Protein AF-A0A0D0CNY6-F1 (afdb_monomer_lite)

Secondary structure (DSSP, 8-state):
---TT-PPPPPP-GGGTT---TTSGGG---S--SS-----HHHH-HHHHHHHHHHHHHHHHHHHHHHHHHHHHHHHHHHHHHHHHHHHHHHH--HHHHHHHHHHHHHHHHHHHHHHHHHTTSPPSS---SSSS--HHHHHHHHHHHHHHHHHHHHHHHTTT--HHHHHHHH--THHHHHHHHHHHHHHHTT----------------------------------

Sequence (225 aa):
KAPTTAIPLLPIQRDNLFKLDVDNMIWQDVGLEDELLEAPMWLADDQVHRGICFMLKLHRCEEEERRLMGEHCILQEWFMDEWLAMEWSLVDAGERLYYYLHGCRTYLTQLFLDREVKVCHMPQAWEMPVCWGHTPADLASGLCFHHHASTAHVLQYEDLGMSEEDVDDMYSDDSLGENYERWMGIGEELGLEVNEASDEGEDMDGFDLGYLVSSPLGPHSSTRV

pLDDT: mean 70.52, std 20.4, range [32.69, 98.31]

Structure (mmCIF, N/CA/C/O backbone):
data_AF-A0A0D0CNY6-F1
#
_entry.id   AF-A0A0D0CNY6-F1
#
loop_
_atom_site.group_PDB
_atom_site.id
_atom_site.type_symbol
_atom_site.label_atom_id
_atom_site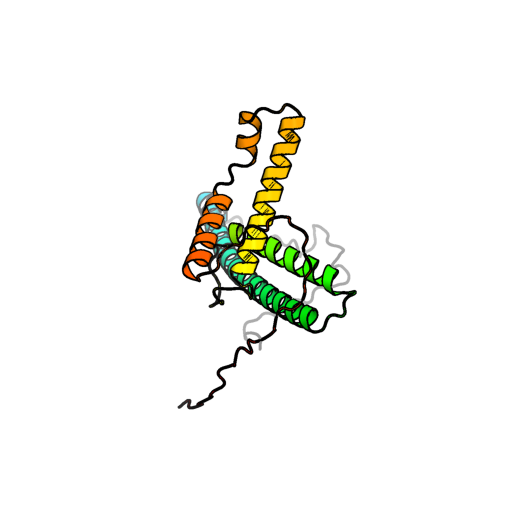.label_alt_id
_atom_site.label_comp_id
_atom_site.label_asym_id
_atom_site.label_entity_id
_atom_site.label_seq_id
_atom_site.pdbx_PDB_ins_code
_atom_site.Cartn_x
_atom_site.Cartn_y
_atom_site.Cartn_z
_atom_site.occupancy
_atom_site.B_iso_or_equiv
_atom_site.auth_seq_id
_atom_site.auth_comp_id
_atom_site.auth_asym_id
_atom_site.auth_atom_id
_atom_site.pdbx_PDB_model_num
ATOM 1 N N . LYS A 1 1 ? -27.266 -29.032 14.359 1.00 57.19 1 LYS A N 1
ATOM 2 C CA . LYS A 1 1 ? -28.591 -29.283 14.985 1.00 57.19 1 LYS A CA 1
ATOM 3 C C . LYS A 1 1 ? -28.881 -28.116 15.916 1.00 57.19 1 LYS A C 1
ATOM 5 O O . LYS A 1 1 ? -27.969 -27.746 16.642 1.00 57.19 1 LYS A O 1
ATOM 10 N N . ALA A 1 2 ? -30.070 -27.517 15.848 1.00 58.38 2 ALA A N 1
ATOM 11 C CA . ALA A 1 2 ? -30.450 -26.444 16.768 1.00 58.38 2 ALA A CA 1
ATOM 12 C C . ALA A 1 2 ? -30.573 -26.980 18.215 1.00 58.38 2 ALA A C 1
ATOM 14 O O . ALA A 1 2 ? -30.845 -28.177 18.372 1.00 58.38 2 ALA A O 1
ATOM 15 N N . PRO A 1 3 ? -30.354 -26.143 19.249 1.00 70.12 3 PRO A N 1
ATOM 16 C CA . PRO A 1 3 ? -30.496 -26.536 20.652 1.00 70.12 3 PRO A CA 1
ATOM 17 C C . PRO A 1 3 ? -31.902 -27.068 20.955 1.00 70.12 3 PRO A C 1
ATOM 19 O O . PRO A 1 3 ? -32.882 -26.569 20.409 1.00 70.12 3 PRO A O 1
ATOM 22 N N . THR A 1 4 ? -32.020 -28.047 21.855 1.00 72.62 4 THR A N 1
ATOM 23 C CA . THR A 1 4 ? -33.295 -28.713 22.203 1.00 72.62 4 THR A CA 1
ATOM 24 C C . THR A 1 4 ? -34.350 -27.761 22.792 1.00 72.62 4 THR A C 1
ATOM 26 O O . THR A 1 4 ? -35.529 -28.090 22.816 1.00 72.62 4 THR A O 1
ATOM 29 N N . THR A 1 5 ? -33.945 -26.572 23.239 1.00 71.00 5 THR A N 1
ATOM 30 C CA . THR A 1 5 ? -34.812 -25.514 23.780 1.00 71.00 5 THR A CA 1
ATOM 31 C C . THR A 1 5 ? -35.141 -24.410 22.771 1.00 71.00 5 THR A C 1
ATOM 33 O O . THR A 1 5 ? -35.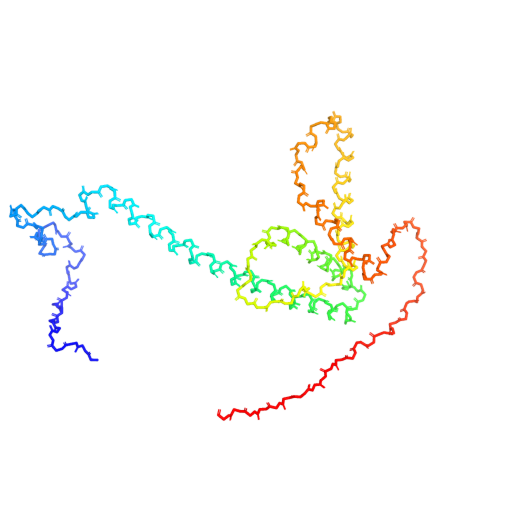750 -23.409 23.140 1.00 71.00 5 THR A O 1
ATOM 36 N N . ALA A 1 6 ? -34.742 -24.553 21.503 1.00 69.31 6 ALA A N 1
ATOM 37 C CA . ALA A 1 6 ? -35.029 -23.553 20.484 1.00 69.31 6 ALA A CA 1
ATOM 38 C C . ALA A 1 6 ? -36.523 -23.567 20.131 1.00 69.31 6 ALA A C 1
ATOM 40 O O . ALA A 1 6 ? -37.017 -24.493 19.485 1.00 69.31 6 ALA A O 1
ATOM 41 N N . ILE A 1 7 ? -37.238 -22.525 20.554 1.00 75.75 7 ILE A N 1
ATOM 42 C CA . ILE A 1 7 ? -38.617 -22.281 20.137 1.00 75.75 7 ILE A CA 1
ATOM 43 C C . ILE A 1 7 ? -38.571 -21.824 18.672 1.00 75.75 7 ILE A C 1
ATOM 45 O O . ILE A 1 7 ? -37.892 -20.840 18.368 1.00 75.75 7 ILE A O 1
ATOM 49 N N . PRO A 1 8 ? -39.237 -22.530 17.742 1.00 72.81 8 PRO A N 1
ATOM 50 C CA . PRO A 1 8 ? -39.263 -22.120 16.348 1.00 72.81 8 PRO A CA 1
ATOM 51 C C . PRO A 1 8 ? -39.971 -20.771 16.215 1.00 72.81 8 PRO A C 1
ATOM 53 O O . PRO A 1 8 ? -41.059 -20.573 16.757 1.00 72.81 8 PRO A O 1
ATOM 56 N N . LEU A 1 9 ? -39.346 -19.852 15.476 1.00 69.50 9 LEU A N 1
ATOM 57 C CA . LEU A 1 9 ? -39.953 -18.568 15.139 1.00 69.50 9 LEU A CA 1
ATOM 58 C C . LEU A 1 9 ? -41.258 -18.815 14.378 1.00 69.50 9 LEU A C 1
ATOM 60 O O . LEU A 1 9 ? -41.311 -19.643 13.463 1.00 69.50 9 LEU A O 1
ATOM 64 N N . LEU A 1 10 ? -42.310 -18.098 14.768 1.00 77.62 10 LEU A N 1
ATOM 65 C CA . LEU A 1 10 ? -43.600 -18.184 14.097 1.00 77.62 10 LEU A CA 1
ATOM 66 C C . LEU A 1 10 ? -43.441 -17.780 12.619 1.00 77.62 10 LEU A C 1
ATOM 68 O O . LEU A 1 10 ? -42.752 -16.797 12.327 1.00 77.62 10 LEU A O 1
ATOM 72 N N . PRO A 1 11 ? -44.056 -18.514 11.672 1.00 74.69 11 PRO A N 1
ATOM 73 C CA . PRO A 1 11 ? -43.984 -18.173 10.258 1.00 74.69 11 PRO A CA 1
ATOM 74 C C . PRO A 1 11 ? -44.527 -16.763 10.008 1.00 74.69 11 PRO A C 1
ATOM 76 O O . PRO A 1 11 ? -45.687 -16.475 10.298 1.00 74.69 11 PRO A O 1
ATOM 79 N N . ILE A 1 12 ? -43.695 -15.892 9.436 1.00 68.88 12 ILE A N 1
ATOM 80 C CA . ILE A 1 12 ? -44.103 -14.534 9.068 1.00 68.8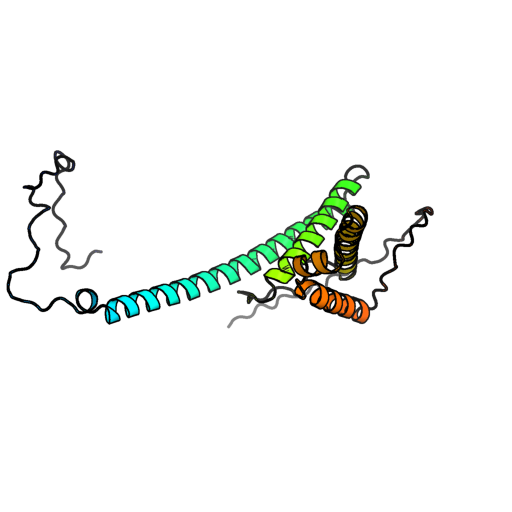8 12 ILE A CA 1
ATOM 81 C C . ILE A 1 12 ? -45.087 -14.624 7.895 1.00 68.88 12 ILE A C 1
ATOM 83 O O . ILE A 1 12 ? -44.750 -15.136 6.822 1.00 68.88 12 ILE A O 1
ATOM 87 N N . GLN A 1 13 ? -46.308 -14.126 8.089 1.00 73.56 13 GLN A N 1
ATOM 88 C CA . GLN A 1 13 ? -47.318 -14.059 7.034 1.00 73.56 13 GLN A CA 1
ATOM 89 C C . GLN A 1 13 ? -46.918 -13.005 5.990 1.00 73.56 13 GLN A C 1
ATOM 91 O O . GLN A 1 13 ? -46.837 -11.815 6.282 1.00 73.56 13 GLN A O 1
ATOM 96 N N . ARG A 1 14 ? -46.644 -13.451 4.758 1.00 71.94 14 ARG A N 1
ATOM 97 C CA . ARG A 1 14 ? -46.091 -12.609 3.680 1.00 71.94 14 ARG A CA 1
ATOM 98 C C . ARG A 1 14 ? -47.117 -11.664 3.056 1.00 71.94 14 ARG A C 1
ATOM 100 O O . ARG A 1 14 ? -46.742 -10.597 2.582 1.00 71.94 14 ARG A O 1
ATOM 107 N N . ASP A 1 15 ? -48.397 -12.026 3.109 1.00 71.44 15 ASP A N 1
ATOM 108 C CA . ASP A 1 15 ? -49.477 -11.342 2.384 1.00 71.44 15 ASP A CA 1
ATOM 109 C C . ASP A 1 15 ? -49.757 -9.917 2.899 1.00 71.44 15 ASP A C 1
ATOM 111 O O . ASP A 1 15 ? -50.370 -9.111 2.198 1.00 71.44 15 ASP A O 1
ATOM 115 N N . ASN A 1 16 ? -49.255 -9.585 4.095 1.00 62.50 16 ASN A N 1
ATOM 116 C CA . ASN A 1 16 ? -49.381 -8.271 4.728 1.00 62.50 16 ASN A CA 1
ATOM 117 C C . ASN A 1 16 ? -48.049 -7.739 5.291 1.00 62.50 16 ASN A C 1
ATOM 119 O O . ASN A 1 16 ? -48.057 -6.754 6.023 1.00 62.50 16 ASN A O 1
ATOM 123 N N . LEU A 1 17 ? -46.903 -8.337 4.936 1.00 66.69 17 LEU A N 1
ATOM 124 C CA . LEU A 1 17 ? -45.590 -7.948 5.478 1.00 66.69 17 LEU A CA 1
ATOM 125 C C . LEU A 1 17 ? -45.234 -6.477 5.193 1.00 66.69 17 LEU A C 1
ATOM 127 O O . LEU A 1 17 ? -44.548 -5.844 5.983 1.00 66.69 17 LEU A O 1
ATOM 131 N N . PHE A 1 18 ? -45.743 -5.929 4.086 1.00 66.25 18 PHE A N 1
ATOM 132 C CA . PHE A 1 18 ? -45.549 -4.531 3.679 1.00 66.25 18 PHE A CA 1
ATOM 133 C C . PHE A 1 18 ? -46.776 -3.639 3.937 1.00 66.25 18 PHE A C 1
ATOM 135 O O . PHE A 1 18 ? -46.750 -2.455 3.613 1.00 66.25 18 PHE A O 1
ATOM 142 N N . LYS A 1 19 ? -47.848 -4.186 4.528 1.00 71.81 19 LYS A N 1
ATOM 143 C CA . LYS A 1 19 ? -48.986 -3.421 5.071 1.00 71.81 19 LYS A CA 1
ATOM 144 C C . LYS A 1 19 ? -48.782 -3.262 6.573 1.00 71.81 19 LYS A C 1
ATOM 146 O O . LYS A 1 19 ? -49.529 -3.786 7.396 1.00 71.81 19 LYS A O 1
ATOM 151 N N . LEU A 1 20 ? -47.659 -2.640 6.894 1.00 63.75 20 LEU A N 1
ATOM 152 C CA . LEU A 1 20 ? -47.184 -2.412 8.243 1.00 63.75 20 LEU A CA 1
ATOM 153 C C . LEU A 1 20 ? -47.960 -1.208 8.795 1.00 63.75 20 LEU A C 1
ATOM 155 O O . LEU A 1 20 ? -47.570 -0.070 8.560 1.00 63.75 20 LEU A O 1
ATOM 159 N N . ASP A 1 21 ? -49.110 -1.462 9.421 1.00 67.94 21 ASP A N 1
ATOM 160 C CA . ASP A 1 21 ? -49.870 -0.436 10.142 1.00 67.94 21 ASP A CA 1
ATOM 161 C C . ASP A 1 21 ? -49.329 -0.303 11.573 1.00 67.94 21 ASP A C 1
ATOM 163 O O . ASP A 1 21 ? -48.743 -1.253 12.107 1.00 67.94 21 ASP A O 1
ATOM 167 N N . VAL A 1 22 ? -49.505 0.869 12.186 1.00 62.94 22 VAL A N 1
ATOM 168 C CA . VAL A 1 22 ? -49.055 1.167 13.561 1.00 62.94 22 VAL A CA 1
ATOM 169 C C . VAL A 1 22 ? -49.726 0.223 14.570 1.00 62.94 22 VAL A C 1
ATOM 171 O O . VAL A 1 22 ? -49.123 -0.129 15.577 1.00 62.94 22 VAL A O 1
ATOM 174 N N . ASP A 1 23 ? -50.912 -0.290 14.238 1.00 66.75 23 ASP A N 1
ATOM 175 C CA . ASP A 1 23 ? -51.680 -1.235 15.056 1.00 66.75 23 ASP A CA 1
ATOM 176 C C . ASP A 1 23 ? -51.250 -2.712 14.887 1.00 66.75 23 ASP A C 1
ATOM 178 O O . ASP A 1 23 ? -51.815 -3.614 15.518 1.00 66.75 23 ASP A O 1
ATOM 182 N N . ASN A 1 24 ? -50.275 -3.019 14.019 1.00 69.62 24 ASN A N 1
ATOM 183 C CA . ASN A 1 24 ? -49.837 -4.401 13.818 1.00 69.62 24 ASN A CA 1
ATOM 184 C C . ASN A 1 24 ? -49.073 -4.922 15.047 1.00 69.62 24 ASN A C 1
ATOM 186 O O . ASN A 1 24 ? -48.145 -4.286 15.525 1.00 69.62 24 ASN A O 1
ATOM 190 N N . MET A 1 25 ? -49.352 -6.167 15.453 1.00 60.56 25 MET A N 1
ATOM 191 C CA . MET A 1 25 ? -48.736 -6.898 16.586 1.00 60.56 25 MET A CA 1
ATOM 192 C C . MET A 1 25 ? -47.196 -7.014 16.566 1.00 60.56 25 MET A C 1
ATOM 194 O O . MET A 1 25 ? -46.599 -7.523 17.504 1.00 60.56 25 MET A O 1
ATOM 198 N N . ILE A 1 26 ? -46.536 -6.588 15.493 1.00 64.50 26 ILE A N 1
ATOM 199 C CA . ILE A 1 26 ? -45.072 -6.452 15.417 1.00 64.50 26 ILE A CA 1
ATOM 200 C C . ILE A 1 26 ? -44.567 -5.187 16.126 1.00 64.50 26 ILE A C 1
ATOM 202 O O . ILE A 1 26 ? -43.409 -5.152 16.524 1.00 64.50 26 ILE A O 1
ATOM 206 N N . TRP A 1 27 ? -45.447 -4.202 16.323 1.00 63.84 27 TRP A N 1
ATOM 207 C CA . TRP A 1 27 ? -45.309 -3.086 17.258 1.00 63.84 27 TRP A CA 1
ATOM 208 C C . TRP A 1 27 ? -45.864 -3.441 18.638 1.00 63.84 27 TRP A C 1
ATOM 210 O O . TRP A 1 27 ? -46.266 -2.548 19.372 1.00 63.84 27 TRP A O 1
ATOM 220 N N . GLN A 1 28 ? -45.941 -4.733 18.996 1.00 58.03 28 GLN A N 1
ATOM 221 C CA . GLN A 1 28 ? -46.202 -5.106 20.384 1.00 58.03 28 GLN A CA 1
ATOM 222 C C . GLN A 1 28 ? -45.247 -4.300 21.260 1.00 58.03 28 GLN A C 1
ATOM 224 O O . GLN A 1 28 ? -44.029 -4.447 21.134 1.00 58.03 28 GLN A O 1
ATOM 229 N N . ASP A 1 29 ? -45.827 -3.448 22.105 1.00 56.12 29 ASP A N 1
ATOM 230 C CA . ASP A 1 29 ? -45.186 -2.784 23.229 1.00 56.12 29 ASP A CA 1
ATOM 231 C C . ASP A 1 29 ? -44.645 -3.866 24.174 1.00 56.12 29 ASP A C 1
ATOM 233 O O . ASP A 1 29 ? -45.144 -4.111 25.264 1.00 56.12 29 ASP A O 1
ATOM 237 N N . VAL A 1 30 ? -43.568 -4.528 23.761 1.00 54.06 30 VAL A N 1
ATOM 238 C CA . VAL A 1 30 ? -42.614 -5.174 24.668 1.00 54.06 30 VAL A CA 1
ATOM 239 C C . VAL A 1 30 ? -41.737 -4.082 25.316 1.00 54.06 30 VAL A C 1
ATOM 241 O O . VAL A 1 30 ? -40.706 -4.352 25.927 1.00 54.06 30 VAL A O 1
ATOM 244 N N . GLY A 1 31 ? -42.129 -2.814 25.161 1.00 54.22 31 GLY A N 1
ATOM 245 C CA . GLY A 1 31 ? -41.564 -1.659 25.821 1.00 54.22 31 GLY A CA 1
ATOM 246 C C . GLY A 1 31 ? -42.087 -1.568 27.243 1.00 54.22 31 GLY A C 1
ATOM 247 O O . GLY A 1 31 ? -43.108 -0.941 27.475 1.00 54.22 31 GLY A O 1
ATOM 248 N N . LEU A 1 32 ? -41.313 -2.162 28.153 1.00 56.06 32 LEU A N 1
ATOM 249 C CA . LEU A 1 32 ? -41.137 -1.717 29.534 1.00 56.06 32 LEU A CA 1
ATOM 250 C C . LEU A 1 32 ? -42.441 -1.656 30.342 1.00 56.06 32 LEU A C 1
ATOM 252 O O . LEU A 1 32 ? -43.114 -0.633 30.391 1.00 56.06 32 LEU A O 1
ATOM 256 N N . GLU A 1 33 ? -42.765 -2.742 31.047 1.00 56.41 33 GLU A N 1
ATOM 257 C CA . GLU A 1 33 ? -43.645 -2.630 32.213 1.00 56.41 33 GLU A CA 1
ATOM 258 C C . GLU A 1 33 ? -43.114 -1.485 33.100 1.00 56.41 33 GLU A C 1
ATOM 260 O O . GLU A 1 33 ? -41.932 -1.475 33.436 1.00 56.41 33 GLU A O 1
ATOM 265 N N . ASP A 1 34 ? -43.974 -0.521 33.459 1.00 53.88 34 ASP A N 1
ATOM 266 C CA . ASP A 1 34 ? -43.679 0.674 34.282 1.00 53.88 34 ASP A CA 1
ATOM 267 C C . ASP A 1 34 ? -43.152 0.354 35.703 1.00 53.88 34 ASP A C 1
ATOM 269 O O . ASP A 1 34 ? -43.048 1.236 36.565 1.00 53.88 34 ASP A O 1
ATOM 273 N N . GLU A 1 35 ? -42.811 -0.904 35.992 1.00 61.12 35 GLU A N 1
ATOM 274 C CA . GLU A 1 35 ? -41.916 -1.215 37.094 1.00 61.12 35 GLU A CA 1
ATOM 275 C C . GLU A 1 35 ? -40.585 -0.541 36.781 1.00 61.12 35 GLU A C 1
ATOM 277 O O . GLU A 1 35 ? -39.818 -1.041 35.969 1.00 61.12 35 GLU A O 1
ATOM 282 N N . LEU A 1 36 ? -40.387 0.630 37.400 1.00 60.28 36 LEU A N 1
ATOM 283 C CA . LEU A 1 36 ? -39.227 1.529 37.426 1.00 60.28 36 LEU A CA 1
ATOM 284 C C . LEU A 1 36 ? -37.879 0.790 37.545 1.00 60.28 36 LEU A C 1
ATOM 286 O O . LEU A 1 36 ? -37.153 0.926 38.531 1.00 60.28 36 LEU A O 1
ATOM 290 N N . LEU A 1 37 ? -37.533 -0.003 36.540 1.00 68.44 37 LEU A N 1
ATOM 291 C CA . LEU A 1 37 ? -36.238 -0.614 36.380 1.00 68.44 37 LEU A CA 1
ATOM 292 C C . LEU A 1 37 ? -35.333 0.519 35.944 1.00 68.44 37 LEU A C 1
ATOM 294 O O . LEU A 1 37 ? -35.500 1.113 34.878 1.00 68.44 37 LEU A O 1
ATOM 298 N N . GLU A 1 38 ? -34.421 0.861 36.844 1.00 77.38 38 GLU A N 1
ATOM 299 C CA . GLU A 1 38 ? -33.383 1.843 36.608 1.00 77.38 38 GLU A CA 1
ATOM 300 C C . GLU A 1 38 ? -32.752 1.572 35.238 1.00 77.38 38 GLU A C 1
ATOM 302 O O . GLU A 1 38 ? -32.336 0.446 34.939 1.00 77.38 38 GLU A O 1
ATOM 307 N N . ALA A 1 39 ? -32.776 2.588 34.370 1.00 82.38 39 ALA A N 1
ATOM 308 C CA . ALA A 1 39 ? -32.297 2.444 33.006 1.00 82.38 39 ALA A CA 1
ATOM 309 C C . ALA A 1 39 ? -30.856 1.907 33.037 1.00 82.38 39 ALA A C 1
ATOM 311 O O . ALA A 1 39 ? -30.044 2.366 33.847 1.00 82.38 39 ALA A O 1
ATOM 312 N N . PRO A 1 40 ? -30.515 0.922 32.188 1.00 85.56 40 PRO A N 1
ATOM 313 C CA . PRO A 1 40 ? -29.204 0.302 32.250 1.00 85.56 40 PRO A CA 1
ATOM 314 C C . PRO A 1 40 ? -28.116 1.359 32.044 1.00 85.56 40 PRO A C 1
ATOM 316 O O . PRO A 1 40 ? -28.283 2.280 31.249 1.00 85.56 40 PRO A O 1
ATOM 319 N N . MET A 1 41 ? -26.982 1.229 32.736 1.00 87.88 41 MET A N 1
ATOM 320 C CA . MET A 1 41 ? -25.952 2.281 32.743 1.00 87.88 41 MET A CA 1
ATOM 321 C C . MET A 1 41 ? -25.411 2.613 31.344 1.00 87.88 41 MET A C 1
ATOM 323 O O . MET A 1 41 ? -25.079 3.761 31.078 1.00 87.88 41 MET A O 1
ATOM 327 N N . TRP A 1 42 ? -25.380 1.647 30.417 1.00 89.50 42 TRP A N 1
ATOM 328 C CA . TRP A 1 42 ? -25.007 1.903 29.018 1.00 89.50 42 TRP A CA 1
ATOM 329 C C . TRP A 1 42 ? -26.002 2.792 28.268 1.00 89.50 42 TRP A C 1
ATOM 331 O O . TRP A 1 42 ? -25.689 3.185 27.156 1.00 89.50 42 TRP A O 1
ATOM 341 N N . LEU A 1 43 ? -27.176 3.076 28.838 1.00 84.50 43 LEU A N 1
ATOM 342 C CA . LEU A 1 43 ? -28.189 4.004 28.338 1.00 84.50 43 LEU A CA 1
ATOM 343 C C . LEU A 1 43 ? -28.270 5.270 29.208 1.00 84.50 43 LEU A C 1
ATOM 345 O O . LEU A 1 43 ? -28.416 6.354 28.657 1.00 84.50 43 LEU A O 1
ATOM 349 N N . ALA A 1 44 ? -28.130 5.145 30.530 1.00 89.00 44 ALA A N 1
ATOM 350 C CA . ALA A 1 44 ? -28.331 6.239 31.486 1.00 89.00 44 ALA A CA 1
ATOM 351 C C . ALA A 1 44 ? -27.070 7.050 31.851 1.00 89.00 44 ALA A C 1
ATOM 353 O O . ALA A 1 44 ? -27.204 8.178 32.320 1.00 89.00 44 ALA A O 1
ATOM 354 N N . ASP A 1 45 ? -25.864 6.497 31.673 1.00 93.69 45 ASP A N 1
ATOM 355 C CA . ASP A 1 45 ? -24.600 7.141 32.052 1.00 93.69 45 ASP A CA 1
ATOM 356 C C . ASP A 1 45 ? -23.741 7.479 30.822 1.00 93.69 45 ASP A C 1
ATOM 358 O O . ASP A 1 45 ? -23.155 6.609 30.168 1.00 93.69 45 ASP A O 1
ATOM 362 N N . ASP A 1 46 ? -23.598 8.775 30.551 1.00 95.06 46 ASP A N 1
ATOM 363 C CA . ASP A 1 46 ? -22.767 9.314 29.473 1.00 95.06 46 ASP A CA 1
ATOM 364 C C . ASP A 1 46 ? -21.294 8.873 29.545 1.00 95.06 46 ASP A C 1
ATOM 366 O O . ASP A 1 46 ? -20.619 8.775 28.514 1.00 95.06 46 ASP A O 1
ATOM 370 N N . GLN A 1 47 ? -20.751 8.637 30.746 1.00 96.31 47 GLN A N 1
ATOM 371 C CA . GLN A 1 47 ? -19.378 8.146 30.896 1.00 96.31 47 GLN A CA 1
ATOM 372 C C . GLN A 1 47 ? -19.254 6.711 30.398 1.00 96.31 47 GLN A C 1
ATOM 374 O O . GLN A 1 47 ? -18.269 6.379 29.736 1.00 96.31 47 GLN A O 1
ATOM 379 N N . VAL A 1 48 ? -20.265 5.878 30.656 1.00 95.75 48 VAL A N 1
ATOM 380 C CA . VAL A 1 48 ? -20.311 4.505 30.144 1.00 95.75 48 VAL A CA 1
ATOM 381 C C . VAL A 1 48 ? -20.417 4.516 28.620 1.00 95.75 48 VAL A C 1
ATOM 383 O O . VAL A 1 48 ? -19.682 3.781 27.961 1.00 95.75 48 VAL A O 1
ATOM 386 N N . HIS A 1 49 ? -21.233 5.402 28.034 1.00 94.56 49 HIS A N 1
ATOM 387 C CA . HIS A 1 49 ? -21.323 5.555 26.571 1.00 94.56 49 HIS A CA 1
ATOM 388 C C . HIS A 1 49 ? -19.980 5.941 25.962 1.00 94.56 49 HIS A C 1
ATOM 390 O O . HIS A 1 49 ? -19.527 5.318 24.998 1.00 94.56 49 HIS A O 1
ATOM 396 N N . ARG A 1 50 ? -19.327 6.963 26.531 1.00 96.69 50 ARG A N 1
ATOM 397 C CA . ARG A 1 50 ? -17.997 7.399 26.092 1.00 96.69 50 ARG A CA 1
ATOM 398 C C . ARG A 1 50 ? -16.980 6.273 26.212 1.00 96.69 50 ARG A C 1
ATOM 400 O O . ARG A 1 50 ? -16.235 6.052 25.262 1.00 96.69 50 ARG A O 1
ATOM 407 N N . GLY A 1 51 ? -16.987 5.534 27.321 1.00 97.69 51 GLY A N 1
ATOM 408 C CA . GLY A 1 51 ? -16.123 4.373 27.530 1.00 97.69 51 GLY A CA 1
ATOM 409 C C . GLY A 1 51 ? -16.299 3.310 26.445 1.00 97.69 51 GLY A C 1
ATOM 410 O O . GLY A 1 51 ? -15.318 2.901 25.826 1.00 97.69 51 GLY A O 1
ATOM 411 N N . ILE A 1 52 ? -17.545 2.931 26.142 1.00 96.12 52 ILE A N 1
ATOM 412 C CA . ILE A 1 52 ? -17.861 1.980 25.063 1.00 96.12 52 ILE A CA 1
ATOM 413 C C . ILE A 1 52 ? -17.371 2.519 23.712 1.00 96.12 52 ILE A C 1
ATOM 415 O O . ILE A 1 52 ? -16.725 1.797 22.954 1.00 96.12 52 ILE A O 1
ATOM 419 N N . CYS A 1 53 ? -17.619 3.797 23.419 1.00 96.50 53 CYS A N 1
ATOM 420 C CA . CYS A 1 53 ? -17.181 4.417 22.171 1.00 96.50 53 CYS A CA 1
ATOM 421 C C . CYS A 1 53 ? -15.654 4.430 22.033 1.00 96.50 53 CYS A C 1
ATOM 423 O O . CYS A 1 53 ? -15.141 4.160 20.949 1.00 96.50 53 CYS A O 1
ATOM 425 N N . PHE A 1 54 ? -14.922 4.738 23.105 1.00 98.19 54 PHE A N 1
ATOM 426 C CA . PHE A 1 54 ? -13.460 4.722 23.094 1.00 98.19 54 PHE A CA 1
ATOM 427 C C . PHE A 1 54 ? -12.908 3.312 22.912 1.00 98.19 54 PHE A C 1
ATOM 429 O O . PHE A 1 54 ? -12.012 3.130 22.095 1.00 98.19 54 PHE A O 1
ATOM 436 N N . MET A 1 55 ? -13.482 2.313 23.585 1.00 98.19 55 MET A N 1
ATOM 437 C CA . MET A 1 55 ? -13.096 0.912 23.409 1.00 98.19 55 MET A CA 1
ATOM 438 C C . MET A 1 55 ? -13.319 0.439 21.964 1.00 98.19 55 MET A C 1
ATOM 440 O O . MET A 1 55 ? -12.432 -0.161 21.365 1.00 98.19 55 MET A O 1
ATOM 444 N N . LEU A 1 56 ? -14.471 0.756 21.363 1.00 97.62 56 LEU A N 1
ATOM 445 C CA . LEU A 1 56 ? -14.754 0.404 19.966 1.00 97.62 56 LEU A CA 1
ATOM 446 C C . LEU A 1 56 ? -13.828 1.125 18.979 1.00 97.62 56 LEU A C 1
ATOM 448 O O . LEU A 1 56 ? -13.421 0.538 17.978 1.00 97.62 56 LEU A O 1
ATOM 452 N N . LYS A 1 57 ? -13.487 2.391 19.250 1.00 98.25 57 LYS A N 1
ATOM 453 C CA . LYS A 1 57 ? -12.510 3.136 18.446 1.00 98.25 57 LYS A CA 1
ATOM 454 C C . LYS A 1 57 ? -11.123 2.517 18.545 1.00 98.25 57 LYS A C 1
ATOM 456 O O . LYS A 1 57 ? -10.498 2.339 17.510 1.00 98.25 57 LYS A O 1
ATOM 461 N N . LEU A 1 58 ? -10.681 2.155 19.750 1.00 98.19 58 LEU A N 1
ATOM 462 C CA . LEU A 1 58 ? -9.398 1.490 19.959 1.00 98.19 58 LEU A CA 1
ATOM 463 C C . LEU A 1 58 ? -9.326 0.183 19.165 1.00 98.19 58 LEU A C 1
ATOM 465 O O . LEU A 1 58 ? -8.412 0.018 18.368 1.00 98.19 58 LEU A O 1
ATOM 469 N N . HIS A 1 59 ? -10.334 -0.684 19.288 1.00 98.31 59 HIS A N 1
ATOM 470 C CA . HIS A 1 59 ? -10.382 -1.929 18.517 1.00 98.31 59 HIS A CA 1
ATOM 471 C C . HIS A 1 59 ? -10.363 -1.698 17.005 1.00 98.31 59 HIS A C 1
ATOM 473 O O . HIS A 1 59 ? -9.698 -2.434 16.281 1.00 98.31 59 HIS A O 1
ATOM 479 N N . ARG A 1 60 ? -11.055 -0.661 16.520 1.00 98.25 60 ARG A N 1
ATOM 480 C CA . ARG A 1 60 ? -11.005 -0.293 15.103 1.00 98.25 60 ARG A CA 1
ATOM 481 C C . ARG A 1 60 ? -9.615 0.183 14.686 1.00 98.25 60 ARG A C 1
ATOM 483 O O . ARG A 1 60 ? -9.181 -0.164 13.598 1.00 98.25 60 ARG A O 1
ATOM 490 N N . CYS A 1 61 ? -8.928 0.962 15.518 1.00 97.12 61 CYS A N 1
ATOM 491 C CA . CYS A 1 61 ? -7.555 1.384 15.248 1.00 97.12 61 CYS A CA 1
ATOM 492 C C . CYS A 1 61 ? -6.607 0.179 15.176 1.00 97.12 61 CYS A C 1
ATOM 494 O O . CYS A 1 61 ? -5.850 0.082 14.222 1.00 97.12 61 CYS A O 1
ATOM 496 N N . GLU A 1 62 ? -6.701 -0.766 16.116 1.00 96.44 62 GLU A N 1
ATOM 497 C CA . GLU A 1 62 ? -5.898 -2.002 16.110 1.00 96.44 62 GLU A CA 1
ATOM 498 C C . GLU A 1 62 ? -6.193 -2.893 14.891 1.00 96.44 62 GLU A C 1
ATOM 500 O O . GLU A 1 62 ? -5.317 -3.584 14.369 1.00 96.44 62 GLU A O 1
ATOM 505 N N . GLU A 1 63 ? -7.454 -2.941 14.458 1.00 97.31 63 GLU A N 1
ATOM 506 C CA . GLU A 1 63 ? -7.857 -3.639 13.239 1.00 97.31 63 GLU A CA 1
ATOM 507 C C . GLU A 1 63 ? -7.280 -2.974 11.990 1.00 97.31 63 GLU A C 1
ATOM 509 O O . GLU A 1 63 ? -6.683 -3.660 11.159 1.00 97.31 63 GLU A O 1
ATOM 514 N N . GLU A 1 64 ? -7.433 -1.655 11.883 1.00 96.75 64 GLU A N 1
ATOM 515 C CA . GLU A 1 64 ? -6.943 -0.863 10.758 1.00 96.75 64 GLU A CA 1
ATOM 516 C C . GLU A 1 64 ? -5.423 -0.938 10.648 1.00 96.75 64 GLU A C 1
ATOM 518 O O . GLU A 1 64 ? -4.911 -1.202 9.567 1.00 96.75 64 GLU A O 1
ATOM 523 N N . GLU A 1 65 ? -4.700 -0.792 11.759 1.00 94.69 65 GLU A N 1
ATOM 524 C CA . GLU A 1 65 ? -3.242 -0.913 11.799 1.00 94.69 65 GLU A CA 1
ATOM 525 C C . GLU A 1 65 ? -2.790 -2.268 11.246 1.00 94.69 65 GLU A C 1
ATOM 527 O O . GLU A 1 65 ? -1.974 -2.329 10.328 1.00 94.69 65 GLU A O 1
ATOM 532 N N . ARG A 1 66 ? -3.395 -3.367 11.713 1.00 95.25 66 ARG A N 1
ATOM 533 C CA . ARG A 1 66 ? -3.084 -4.711 11.208 1.00 95.25 66 ARG A CA 1
ATOM 534 C C . ARG A 1 66 ? -3.396 -4.857 9.718 1.00 95.25 66 ARG A C 1
ATOM 536 O O . ARG A 1 66 ? -2.657 -5.543 9.011 1.00 95.25 66 ARG A O 1
ATOM 543 N N . ARG A 1 67 ? -4.487 -4.244 9.241 1.00 96.19 67 ARG A N 1
ATOM 544 C CA . ARG A 1 67 ? -4.846 -4.256 7.816 1.00 96.19 67 ARG A CA 1
ATOM 545 C C . ARG A 1 67 ? -3.810 -3.498 6.989 1.00 96.19 67 ARG A C 1
ATOM 547 O O . ARG A 1 67 ? -3.324 -4.047 6.007 1.00 96.19 67 ARG A O 1
ATOM 554 N N . LEU A 1 68 ? -3.427 -2.299 7.426 1.00 94.44 68 LEU A N 1
ATOM 555 C CA . LEU A 1 68 ? -2.427 -1.459 6.765 1.00 94.44 68 LEU A CA 1
ATOM 556 C C . LEU A 1 68 ? -1.058 -2.138 6.703 1.00 94.44 68 LEU A C 1
ATOM 558 O O . LEU A 1 68 ? -0.419 -2.100 5.658 1.00 94.44 68 LEU A O 1
ATOM 562 N N . MET A 1 69 ? -0.629 -2.819 7.769 1.00 94.62 69 MET A N 1
ATOM 563 C CA . MET A 1 69 ? 0.613 -3.602 7.749 1.00 94.62 69 MET A CA 1
ATOM 564 C C . MET A 1 69 ? 0.582 -4.707 6.681 1.00 94.62 69 MET A C 1
ATOM 566 O O . MET A 1 69 ? 1.582 -4.950 6.008 1.00 94.62 69 MET A O 1
ATOM 570 N N . GLY A 1 70 ? -0.563 -5.377 6.511 1.00 95.56 70 GLY A N 1
ATOM 571 C CA . GLY A 1 70 ? -0.739 -6.396 5.474 1.00 95.56 70 GLY A CA 1
ATOM 572 C C . GLY A 1 70 ? -0.772 -5.804 4.065 1.00 95.56 70 GLY A C 1
ATOM 573 O O . GLY A 1 70 ? -0.092 -6.300 3.171 1.00 95.56 70 GLY A O 1
ATOM 574 N N . GLU A 1 71 ? -1.519 -4.717 3.866 1.00 94.50 71 GLU A N 1
ATOM 575 C CA . GLU A 1 71 ? -1.569 -3.987 2.592 1.00 94.50 71 GLU A CA 1
ATOM 576 C C . GLU A 1 71 ? -0.194 -3.424 2.204 1.00 94.50 71 GLU A C 1
ATOM 578 O O . GLU A 1 71 ? 0.180 -3.468 1.030 1.00 94.50 71 GLU A O 1
ATOM 583 N N . HIS A 1 72 ? 0.586 -2.949 3.182 1.00 91.31 72 HIS A N 1
ATOM 584 C CA . HIS A 1 72 ? 1.956 -2.492 2.982 1.00 91.31 72 HIS A CA 1
ATOM 585 C C . HIS A 1 72 ? 2.801 -3.601 2.351 1.00 91.31 72 HIS A C 1
ATOM 587 O O . HIS A 1 72 ? 3.323 -3.382 1.255 1.00 91.31 72 HIS A O 1
ATOM 593 N N . CYS A 1 73 ? 2.875 -4.775 2.987 1.00 92.88 73 CYS A N 1
ATOM 594 C CA . CYS A 1 73 ? 3.649 -5.914 2.494 1.00 92.88 73 CYS A CA 1
ATOM 595 C C . CYS A 1 73 ? 3.149 -6.425 1.133 1.00 92.88 73 CYS A C 1
ATOM 597 O O . CYS A 1 73 ? 3.958 -6.644 0.240 1.00 92.88 73 CYS A O 1
ATOM 599 N N . ILE A 1 74 ? 1.833 -6.528 0.916 1.00 94.31 74 ILE A N 1
ATOM 600 C CA . ILE A 1 74 ? 1.274 -6.941 -0.389 1.00 94.31 74 ILE A CA 1
ATOM 601 C C . ILE A 1 74 ? 1.714 -5.991 -1.504 1.00 94.31 74 ILE A C 1
ATOM 603 O O . ILE A 1 74 ? 2.071 -6.422 -2.598 1.00 94.31 74 ILE A O 1
ATOM 607 N N . LEU A 1 75 ? 1.695 -4.683 -1.248 1.00 91.38 75 LEU A N 1
ATOM 608 C CA . LEU A 1 75 ? 2.101 -3.712 -2.256 1.00 91.38 75 LEU A CA 1
ATOM 609 C C . LEU A 1 75 ? 3.625 -3.721 -2.478 1.00 91.38 75 LEU A C 1
ATOM 611 O O . LEU A 1 75 ? 4.069 -3.379 -3.568 1.00 91.38 75 LEU A O 1
ATOM 615 N N . GLN A 1 76 ? 4.425 -4.124 -1.485 1.00 90.94 76 GLN A N 1
ATOM 616 C CA . GLN A 1 76 ? 5.854 -4.405 -1.683 1.00 90.94 76 GLN A CA 1
ATOM 617 C C . GLN A 1 76 ? 6.066 -5.637 -2.576 1.00 90.94 76 GLN A C 1
ATOM 619 O O . GLN A 1 76 ? 6.835 -5.561 -3.528 1.00 90.94 76 GLN A O 1
ATOM 624 N N . GLU A 1 77 ? 5.350 -6.737 -2.322 1.00 93.25 77 GLU A N 1
ATOM 625 C CA . GLU A 1 77 ? 5.395 -7.950 -3.156 1.00 93.25 77 GLU A CA 1
ATOM 626 C C . GLU A 1 77 ? 5.004 -7.647 -4.606 1.00 93.25 77 GLU A C 1
ATOM 628 O O . GLU A 1 77 ? 5.742 -7.978 -5.531 1.00 93.25 77 GLU A O 1
ATOM 633 N N . TRP A 1 78 ? 3.887 -6.938 -4.803 1.00 94.44 78 TRP A N 1
ATOM 634 C CA . TRP A 1 78 ? 3.448 -6.516 -6.133 1.00 94.44 78 TRP A CA 1
ATOM 635 C C . TRP A 1 78 ? 4.508 -5.676 -6.844 1.00 94.44 78 TRP A C 1
ATOM 637 O O . TRP A 1 78 ? 4.782 -5.890 -8.022 1.00 94.44 78 TRP A O 1
ATOM 647 N N . PHE A 1 79 ? 5.119 -4.731 -6.125 1.00 93.25 79 PHE A N 1
ATOM 648 C CA . PHE A 1 79 ? 6.156 -3.887 -6.696 1.00 93.25 79 PHE A CA 1
ATOM 649 C C . PHE A 1 79 ? 7.356 -4.721 -7.159 1.00 93.25 79 PHE A C 1
ATOM 651 O O . PHE A 1 79 ? 7.869 -4.503 -8.252 1.00 93.25 79 PHE A O 1
ATOM 658 N N . MET A 1 80 ? 7.795 -5.684 -6.345 1.00 92.44 80 MET A N 1
ATOM 659 C CA . MET A 1 80 ? 8.910 -6.568 -6.687 1.00 92.44 80 MET A CA 1
ATOM 660 C C . MET A 1 80 ? 8.625 -7.407 -7.935 1.00 92.44 80 MET A C 1
ATOM 662 O O . MET A 1 80 ? 9.494 -7.530 -8.800 1.00 92.44 80 MET A O 1
ATOM 666 N N . ASP A 1 81 ? 7.418 -7.966 -8.034 1.00 94.25 81 ASP A N 1
ATOM 667 C CA . ASP A 1 81 ? 6.992 -8.748 -9.196 1.00 94.25 81 ASP A CA 1
ATOM 668 C C . ASP A 1 81 ? 6.954 -7.884 -10.465 1.00 94.25 81 ASP A C 1
ATOM 670 O O . ASP A 1 81 ? 7.461 -8.294 -11.513 1.00 94.25 81 ASP A O 1
ATOM 674 N N . GLU A 1 82 ? 6.403 -6.671 -10.364 1.00 95.06 82 GLU A N 1
ATOM 675 C CA . GLU A 1 82 ? 6.336 -5.719 -11.476 1.00 95.06 82 GLU A CA 1
ATOM 676 C C . GLU A 1 82 ? 7.739 -5.277 -11.916 1.00 95.06 82 GLU A C 1
ATOM 678 O O . GLU A 1 82 ? 8.046 -5.267 -13.110 1.00 95.06 82 GLU A O 1
ATOM 683 N N . TRP A 1 83 ? 8.622 -4.974 -10.960 1.00 93.94 83 TRP A N 1
ATOM 684 C CA . TRP A 1 83 ? 10.012 -4.615 -11.233 1.00 93.94 83 TRP A CA 1
ATOM 685 C C . TRP A 1 83 ? 10.751 -5.747 -11.951 1.00 93.94 83 TRP A C 1
ATOM 687 O O . TRP A 1 83 ? 11.402 -5.523 -12.971 1.00 93.94 83 TRP A O 1
ATOM 697 N N . LEU A 1 84 ? 10.610 -6.984 -11.471 1.00 93.62 84 LEU A N 1
ATOM 698 C CA . LEU A 1 84 ? 11.235 -8.145 -12.099 1.00 93.62 84 LEU A CA 1
ATOM 699 C C . LEU A 1 84 ? 10.718 -8.374 -13.527 1.00 93.62 84 LEU A C 1
ATOM 701 O O . LEU A 1 84 ? 11.507 -8.639 -14.436 1.00 93.62 84 LEU A O 1
ATOM 705 N N . ALA A 1 85 ? 9.404 -8.256 -13.737 1.00 93.62 85 ALA A N 1
ATOM 706 C CA . ALA A 1 85 ? 8.798 -8.382 -15.060 1.00 93.62 85 ALA A CA 1
ATOM 707 C C . ALA A 1 85 ? 9.284 -7.285 -16.021 1.00 93.62 85 ALA A C 1
ATOM 709 O O . ALA A 1 85 ? 9.532 -7.555 -17.202 1.00 93.62 85 ALA A O 1
ATOM 710 N N . MET A 1 86 ? 9.457 -6.063 -15.517 1.00 93.38 86 MET A N 1
ATOM 711 C CA . MET A 1 86 ? 10.000 -4.930 -16.263 1.00 93.38 86 MET A CA 1
ATOM 712 C C . MET A 1 86 ? 11.463 -5.170 -16.663 1.00 93.38 86 MET A C 1
ATOM 714 O O . MET A 1 86 ? 11.789 -5.024 -17.842 1.00 93.38 86 MET A O 1
ATOM 718 N N . GLU A 1 87 ? 12.311 -5.637 -15.744 1.00 91.88 87 GLU A N 1
ATOM 719 C CA . GLU A 1 87 ? 13.712 -5.982 -16.035 1.00 91.88 87 GLU A CA 1
ATOM 720 C C . GLU A 1 87 ? 13.814 -7.085 -17.101 1.00 91.88 87 GLU A C 1
ATOM 722 O O . GLU A 1 87 ? 14.570 -6.971 -18.066 1.00 91.88 87 GLU A O 1
ATOM 727 N N . TRP A 1 88 ? 12.991 -8.133 -17.000 1.00 93.50 88 TRP A N 1
ATOM 728 C CA . TRP A 1 88 ? 12.953 -9.188 -18.020 1.00 93.50 88 TRP A CA 1
ATOM 729 C C . TRP A 1 88 ? 12.488 -8.663 -19.377 1.00 93.50 88 TRP A C 1
ATOM 731 O O . TRP A 1 88 ? 13.034 -9.045 -20.413 1.00 93.50 88 TRP A O 1
ATOM 741 N N . SER A 1 89 ? 11.505 -7.763 -19.371 1.00 93.19 89 SER A N 1
ATOM 742 C CA . SER A 1 89 ? 11.010 -7.131 -20.591 1.00 93.19 89 SER A CA 1
ATOM 743 C C . SER A 1 89 ? 12.077 -6.256 -21.241 1.00 93.19 89 SER A C 1
ATOM 745 O O . SER A 1 89 ? 12.159 -6.241 -22.461 1.00 93.19 89 SER A O 1
ATOM 747 N N . LEU A 1 90 ? 12.913 -5.560 -20.463 1.00 92.00 90 LEU A N 1
ATOM 748 C CA . LEU A 1 90 ? 14.024 -4.761 -20.988 1.00 92.00 90 LEU A CA 1
ATOM 749 C C . LEU A 1 90 ? 15.098 -5.614 -21.663 1.00 92.00 90 LEU A C 1
ATOM 751 O O . LEU A 1 90 ? 15.618 -5.210 -22.700 1.00 92.00 90 LEU A O 1
ATOM 755 N N . VAL A 1 91 ? 15.400 -6.789 -21.106 1.00 91.31 91 VAL A N 1
ATOM 756 C CA . VAL A 1 91 ? 16.375 -7.726 -21.689 1.00 91.31 91 VAL A CA 1
ATOM 757 C C . VAL A 1 91 ? 15.884 -8.299 -23.024 1.00 91.31 91 VAL A C 1
ATOM 759 O O . VAL A 1 91 ? 16.682 -8.468 -23.943 1.00 91.31 91 VAL A O 1
ATOM 762 N N . ASP A 1 92 ? 14.585 -8.592 -23.145 1.00 91.75 92 ASP A N 1
ATOM 763 C CA . ASP A 1 92 ? 13.980 -9.148 -24.370 1.00 91.75 92 ASP A CA 1
ATOM 764 C C . ASP A 1 92 ? 13.520 -8.067 -25.372 1.00 91.75 92 ASP A C 1
ATOM 766 O O . ASP A 1 92 ? 13.180 -8.358 -26.522 1.00 91.75 92 ASP A O 1
ATOM 770 N N . ALA A 1 93 ? 13.492 -6.797 -24.961 1.00 90.00 93 ALA A N 1
ATOM 771 C CA . ALA A 1 93 ? 12.927 -5.726 -25.766 1.00 90.00 93 ALA A CA 1
ATOM 772 C C . ALA A 1 93 ? 13.729 -5.452 -27.041 1.00 90.00 93 ALA A C 1
ATOM 774 O O . ALA A 1 93 ? 14.928 -5.186 -27.028 1.00 90.00 93 ALA A O 1
ATOM 775 N N . GLY A 1 94 ? 13.016 -5.374 -28.165 1.00 87.19 94 GLY A N 1
ATOM 776 C CA . GLY A 1 94 ? 13.543 -4.733 -29.367 1.00 87.19 94 GLY A CA 1
ATOM 777 C C . GLY A 1 94 ? 13.674 -3.213 -29.195 1.00 87.19 94 GLY A C 1
ATOM 778 O O . GLY A 1 94 ? 12.954 -2.600 -28.404 1.00 87.19 94 GLY A O 1
ATOM 779 N N . GLU A 1 95 ? 14.517 -2.586 -30.023 1.00 85.19 95 GLU A N 1
ATOM 780 C CA . GLU A 1 95 ? 14.855 -1.146 -29.989 1.00 85.19 95 GLU A CA 1
ATOM 781 C C . GLU A 1 95 ? 13.645 -0.205 -29.836 1.00 85.19 95 GLU A C 1
ATOM 783 O O . GLU A 1 95 ? 13.721 0.830 -29.181 1.00 85.19 95 GLU A O 1
ATOM 788 N N . ARG A 1 96 ? 12.494 -0.566 -30.416 1.00 85.62 96 ARG A N 1
ATOM 789 C CA . ARG A 1 96 ? 11.275 0.260 -30.386 1.00 85.62 96 ARG A CA 1
ATOM 790 C C . ARG A 1 96 ? 10.605 0.349 -29.017 1.00 85.62 96 ARG A C 1
ATOM 792 O O . ARG A 1 96 ? 9.915 1.330 -28.762 1.00 85.62 96 ARG A O 1
ATOM 799 N N . LEU A 1 97 ? 10.741 -0.679 -28.181 1.00 90.50 97 LEU A N 1
ATOM 800 C CA . LEU A 1 97 ? 10.115 -0.733 -26.855 1.00 90.50 97 LEU A CA 1
ATOM 801 C C . LEU A 1 97 ? 11.068 -0.282 -25.751 1.00 90.50 97 LEU A C 1
ATOM 803 O O . LEU A 1 97 ? 10.599 0.107 -24.685 1.00 90.50 97 LEU A O 1
ATOM 807 N N . TYR A 1 98 ? 12.374 -0.275 -26.027 1.00 91.06 98 TYR A N 1
ATOM 808 C CA . TYR A 1 98 ? 13.410 0.077 -25.063 1.00 91.06 98 TYR A CA 1
ATOM 809 C C . TYR A 1 98 ? 13.146 1.425 -24.383 1.00 91.06 98 TYR A C 1
ATOM 811 O O . TYR A 1 98 ? 13.096 1.496 -23.161 1.00 91.06 98 TYR A O 1
ATOM 819 N N . TYR A 1 99 ? 12.874 2.479 -25.161 1.00 90.31 99 TYR A N 1
ATOM 820 C CA . TYR A 1 99 ? 12.611 3.811 -24.607 1.00 90.31 99 TYR A CA 1
ATOM 821 C C . TYR A 1 99 ? 11.385 3.839 -23.680 1.00 90.31 99 TYR A C 1
ATOM 823 O O . TYR A 1 99 ? 11.424 4.442 -22.611 1.00 90.31 99 TYR A O 1
ATOM 831 N N . TYR A 1 100 ? 10.299 3.165 -24.070 1.00 90.69 100 TYR A N 1
ATOM 832 C CA . TYR A 1 100 ? 9.082 3.111 -23.259 1.00 90.69 100 TYR A CA 1
ATOM 833 C C . TYR A 1 100 ? 9.322 2.363 -21.946 1.00 90.69 100 TYR A C 1
ATOM 835 O O . TYR A 1 100 ? 8.976 2.865 -20.881 1.00 90.69 100 TYR A O 1
ATOM 843 N N . LEU A 1 101 ? 9.959 1.193 -22.019 1.00 93.06 101 LEU A N 1
ATOM 844 C CA . LEU A 1 101 ? 10.268 0.380 -20.846 1.00 93.06 101 LEU A CA 1
ATOM 845 C C . LEU A 1 101 ? 11.257 1.079 -19.913 1.00 93.06 101 LEU A C 1
ATOM 847 O O . LEU A 1 101 ? 11.091 1.017 -18.699 1.00 93.06 101 LEU A O 1
ATOM 851 N N . HIS A 1 102 ? 12.226 1.812 -20.462 1.00 90.00 102 HIS A N 1
ATOM 852 C CA . HIS A 1 102 ? 13.116 2.649 -19.667 1.00 90.00 102 HIS A CA 1
ATOM 853 C C . HIS A 1 102 ? 12.340 3.766 -18.952 1.00 90.00 102 HIS A C 1
ATOM 855 O O . HIS A 1 102 ? 12.573 4.021 -17.775 1.00 90.00 102 HIS A O 1
ATOM 861 N N . GLY A 1 103 ? 11.367 4.395 -19.619 1.00 89.69 103 GLY A N 1
ATOM 862 C CA . GLY A 1 103 ? 10.460 5.351 -18.978 1.00 89.69 103 GLY A CA 1
ATOM 863 C C . GLY A 1 103 ? 9.635 4.722 -17.848 1.00 89.69 103 GLY A C 1
ATOM 864 O O . GLY A 1 103 ? 9.510 5.313 -16.776 1.00 89.69 103 GLY A O 1
ATOM 865 N N . CYS A 1 104 ? 9.122 3.505 -18.049 1.00 90.94 104 CYS A N 1
ATOM 866 C CA . CYS A 1 104 ? 8.433 2.743 -17.004 1.00 90.94 104 CYS A CA 1
ATOM 867 C C . CYS A 1 104 ? 9.352 2.432 -15.818 1.00 90.94 104 CYS A C 1
ATOM 869 O O . CYS A 1 104 ? 8.937 2.610 -14.676 1.00 90.94 104 CYS A O 1
ATOM 871 N N . ARG A 1 105 ? 10.601 2.029 -16.077 1.00 90.81 105 ARG A N 1
ATOM 872 C CA . ARG A 1 105 ? 11.623 1.786 -15.049 1.00 90.81 105 ARG A CA 1
ATOM 873 C C . ARG A 1 105 ? 11.854 3.027 -14.199 1.00 90.81 105 ARG A C 1
ATOM 875 O O . ARG A 1 105 ? 11.738 2.960 -12.982 1.00 90.81 105 ARG A O 1
ATOM 882 N N . THR A 1 106 ? 12.088 4.173 -14.840 1.00 89.25 106 THR A N 1
ATOM 883 C CA . THR A 1 106 ? 12.244 5.453 -14.139 1.00 89.25 106 THR A CA 1
ATOM 884 C C . THR A 1 106 ? 11.004 5.787 -13.312 1.00 89.25 106 THR A C 1
ATOM 886 O O . THR A 1 106 ? 11.138 6.138 -12.145 1.00 89.25 106 THR A O 1
ATOM 889 N N . TYR A 1 107 ? 9.800 5.632 -13.869 1.00 90.12 107 TYR A N 1
ATOM 890 C CA . TYR A 1 107 ? 8.552 5.881 -13.143 1.00 90.12 107 TYR A CA 1
ATOM 891 C C . TYR A 1 107 ? 8.405 5.001 -11.894 1.00 90.12 107 TYR A C 1
ATOM 893 O O . TYR A 1 107 ? 8.051 5.509 -10.833 1.00 90.12 107 TYR A O 1
ATOM 901 N N . LEU A 1 108 ? 8.704 3.703 -11.998 1.00 90.88 108 LEU A N 1
ATOM 902 C CA . LEU A 1 108 ? 8.656 2.784 -10.860 1.00 90.88 108 LEU A CA 1
ATOM 903 C C . LEU A 1 108 ? 9.657 3.184 -9.769 1.00 90.88 108 LEU A C 1
ATOM 905 O O . LEU A 1 108 ? 9.292 3.184 -8.595 1.00 90.88 108 LEU A O 1
ATOM 909 N N . THR A 1 109 ? 10.865 3.614 -10.145 1.00 90.44 109 THR A N 1
ATOM 910 C CA . THR A 1 109 ? 11.849 4.148 -9.192 1.00 90.44 109 THR A CA 1
ATOM 911 C C . THR A 1 109 ? 11.322 5.391 -8.468 1.00 90.44 109 THR A C 1
ATOM 913 O O . THR A 1 109 ? 11.449 5.487 -7.250 1.00 90.44 109 THR A O 1
ATOM 916 N N . GLN A 1 110 ? 10.702 6.337 -9.182 1.00 86.12 110 GLN A N 1
ATOM 917 C CA . GLN A 1 110 ? 10.112 7.535 -8.559 1.00 86.12 110 GLN A CA 1
ATOM 918 C C . GLN A 1 110 ? 8.971 7.157 -7.606 1.00 86.12 110 GLN A C 1
ATOM 920 O O . GLN A 1 110 ? 8.923 7.615 -6.468 1.00 86.12 110 GLN A O 1
ATOM 925 N N . LEU A 1 111 ? 8.086 6.255 -8.042 1.00 88.75 111 LEU A N 1
ATOM 926 C CA . LEU A 1 111 ? 6.984 5.754 -7.225 1.00 88.75 111 LEU A CA 1
ATOM 927 C C . LEU A 1 111 ? 7.486 5.103 -5.928 1.00 88.75 111 LEU A C 1
ATOM 929 O O . LEU A 1 111 ? 6.858 5.263 -4.880 1.00 88.75 111 LEU A O 1
ATOM 933 N N . PHE A 1 112 ? 8.601 4.372 -5.992 1.00 89.00 112 PHE A N 1
ATOM 934 C CA . PHE A 1 112 ? 9.246 3.799 -4.816 1.00 89.00 112 PHE A CA 1
ATOM 935 C C . PHE A 1 112 ? 9.739 4.885 -3.858 1.00 89.00 112 PHE A C 1
ATOM 937 O O . PHE A 1 112 ? 9.386 4.843 -2.682 1.00 89.00 112 PHE A O 1
ATOM 944 N N . LEU A 1 113 ? 10.493 5.869 -4.354 1.00 85.88 113 LEU A N 1
ATOM 945 C CA . LEU A 1 113 ? 11.039 6.954 -3.531 1.00 85.88 113 LEU A CA 1
ATOM 946 C C . LEU A 1 113 ? 9.927 7.755 -2.836 1.00 85.88 113 LEU A C 1
ATOM 948 O O . LEU A 1 113 ? 9.961 7.925 -1.618 1.00 85.88 113 LEU A O 1
ATOM 952 N N . ASP A 1 114 ? 8.888 8.143 -3.578 1.00 85.12 114 ASP A N 1
ATOM 953 C CA . ASP A 1 114 ? 7.727 8.874 -3.049 1.00 85.12 114 ASP A CA 1
ATOM 954 C C . ASP A 1 114 ? 6.964 8.094 -1.971 1.00 85.12 114 ASP A C 1
ATOM 956 O O . ASP A 1 114 ? 6.330 8.675 -1.078 1.00 85.12 114 ASP A O 1
ATOM 960 N N . ARG A 1 115 ? 6.944 6.764 -2.093 1.00 83.62 115 ARG A N 1
ATOM 961 C CA . ARG A 1 115 ? 6.214 5.888 -1.182 1.00 83.62 115 ARG A CA 1
ATOM 962 C C . ARG A 1 115 ? 7.031 5.547 0.053 1.00 83.62 115 ARG A C 1
ATOM 964 O O . ARG A 1 115 ? 6.466 5.553 1.143 1.00 83.62 115 ARG A O 1
ATOM 971 N N . GLU A 1 116 ? 8.317 5.255 -0.100 1.00 83.31 116 GLU A N 1
ATOM 972 C CA . GLU A 1 116 ? 9.188 4.853 1.006 1.00 83.31 116 GLU A CA 1
ATOM 973 C C . GLU A 1 116 ? 9.197 5.926 2.100 1.00 83.31 116 GLU A C 1
ATOM 975 O O . GLU A 1 116 ? 8.996 5.608 3.267 1.00 83.31 116 GLU A O 1
ATOM 980 N N . VAL A 1 117 ? 9.265 7.208 1.724 1.00 78.88 117 VAL A N 1
ATOM 981 C CA . VAL A 1 117 ? 9.174 8.346 2.660 1.00 78.88 117 VAL A CA 1
ATOM 982 C C . VAL A 1 117 ? 7.903 8.272 3.516 1.00 78.88 117 VAL A C 1
ATOM 984 O O . VAL A 1 117 ? 7.946 8.417 4.735 1.00 78.88 117 VAL A O 1
ATOM 987 N N . LYS A 1 118 ? 6.758 7.973 2.895 1.00 83.00 118 LYS A N 1
ATOM 988 C CA . LYS A 1 118 ? 5.444 7.964 3.561 1.00 83.00 118 LYS A CA 1
ATOM 989 C C . LYS A 1 118 ? 5.187 6.707 4.388 1.00 83.00 118 LYS A C 1
ATOM 991 O O . LYS A 1 118 ? 4.348 6.732 5.287 1.00 83.00 118 LYS A O 1
ATOM 996 N N . VAL A 1 119 ? 5.844 5.599 4.050 1.00 82.62 119 VAL A N 1
ATOM 997 C CA . VAL A 1 119 ? 5.508 4.267 4.573 1.00 82.62 119 VAL A CA 1
ATOM 998 C C . VAL A 1 119 ? 6.640 3.670 5.423 1.00 82.62 119 VAL A C 1
ATOM 1000 O O . VAL A 1 119 ? 6.397 2.712 6.151 1.00 82.62 119 VAL A O 1
ATOM 1003 N N . CYS A 1 120 ? 7.835 4.272 5.454 1.00 80.06 120 CYS A N 1
ATOM 1004 C CA . CYS A 1 120 ? 8.989 3.772 6.216 1.00 80.06 120 CYS A CA 1
ATOM 1005 C C . CYS A 1 120 ? 8.722 3.570 7.718 1.00 80.06 120 CYS A C 1
ATOM 1007 O O . CYS A 1 120 ? 9.331 2.708 8.349 1.00 80.06 120 CYS A O 1
ATOM 1009 N N . HIS A 1 121 ? 7.800 4.337 8.304 1.00 82.31 121 HIS A N 1
ATOM 1010 C CA . HIS A 1 121 ? 7.429 4.216 9.715 1.00 82.31 121 HIS A CA 1
ATOM 1011 C C . HIS A 1 121 ? 6.393 3.118 9.986 1.00 82.31 121 HIS A C 1
ATOM 1013 O O . HIS A 1 121 ? 6.152 2.778 11.145 1.00 82.31 121 HIS A O 1
ATOM 1019 N N . MET A 1 122 ? 5.751 2.578 8.945 1.00 84.25 122 MET A N 1
ATOM 1020 C CA . MET A 1 122 ? 4.742 1.538 9.100 1.00 84.25 122 MET A CA 1
ATOM 1021 C C . MET A 1 122 ? 5.419 0.177 9.275 1.00 84.25 122 MET A C 1
ATOM 1023 O O . MET A 1 122 ? 6.191 -0.242 8.407 1.00 84.25 122 MET A O 1
ATOM 1027 N N . PRO A 1 123 ? 5.116 -0.556 10.359 1.00 87.44 123 PRO A N 1
ATOM 1028 C CA . PRO A 1 123 ? 5.657 -1.891 10.543 1.00 87.44 123 PRO A CA 1
ATOM 1029 C C . PRO A 1 123 ? 5.182 -2.833 9.430 1.00 87.44 123 PRO A C 1
ATOM 1031 O O . PRO A 1 123 ? 4.126 -2.653 8.821 1.00 87.44 123 PRO A O 1
ATOM 1034 N N . GLN A 1 124 ? 5.978 -3.862 9.166 1.00 89.44 124 GLN A N 1
ATOM 1035 C CA . GLN A 1 124 ? 5.636 -4.918 8.218 1.00 89.44 124 GLN A CA 1
ATOM 1036 C C . GLN A 1 124 ? 4.853 -6.024 8.933 1.00 89.44 124 GLN A C 1
ATOM 1038 O O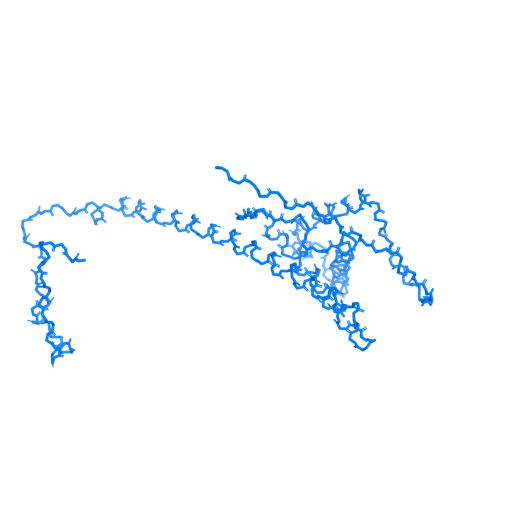 . GLN A 1 124 ? 5.155 -6.367 10.079 1.00 89.44 124 GLN A O 1
ATOM 1043 N N . ALA A 1 125 ? 3.841 -6.591 8.271 1.00 92.56 125 ALA A N 1
ATOM 1044 C CA . ALA A 1 125 ? 3.076 -7.716 8.815 1.00 92.56 125 ALA A CA 1
ATOM 1045 C C . ALA A 1 125 ? 3.836 -9.051 8.762 1.00 92.56 125 ALA A C 1
ATOM 1047 O O . ALA A 1 125 ? 3.561 -9.939 9.574 1.00 92.56 125 ALA A O 1
ATOM 1048 N N . TRP A 1 126 ? 4.786 -9.194 7.838 1.00 93.94 126 TRP A N 1
ATOM 1049 C CA . TRP A 1 126 ? 5.697 -10.334 7.729 1.00 93.94 126 TRP A CA 1
ATOM 1050 C C . TRP A 1 126 ? 7.072 -9.880 7.238 1.00 93.94 126 TRP A C 1
ATOM 1052 O O . TRP A 1 126 ? 7.237 -8.739 6.818 1.00 93.94 126 TRP A O 1
ATOM 1062 N N . GLU A 1 127 ? 8.063 -10.767 7.338 1.00 90.31 127 GLU A N 1
ATOM 1063 C CA . GLU A 1 127 ? 9.426 -10.488 6.882 1.00 90.31 127 GLU A CA 1
ATOM 1064 C C . GLU A 1 127 ? 9.430 -10.181 5.382 1.00 90.31 127 GLU A C 1
ATOM 1066 O O . GLU A 1 127 ? 9.057 -11.033 4.573 1.00 90.31 127 GLU A O 1
ATOM 1071 N N . MET A 1 128 ? 9.874 -8.975 5.029 1.00 88.94 128 MET A N 1
ATOM 1072 C CA . MET A 1 128 ? 10.053 -8.552 3.645 1.00 88.94 128 MET A CA 1
ATOM 1073 C C . MET A 1 128 ? 11.529 -8.274 3.348 1.00 88.94 128 MET A C 1
ATOM 1075 O O . MET A 1 128 ? 12.267 -7.828 4.234 1.00 88.94 128 MET A O 1
ATOM 1079 N N . PRO A 1 129 ? 11.995 -8.537 2.115 1.00 84.81 129 PRO A N 1
ATOM 1080 C CA . PRO A 1 129 ? 13.352 -8.196 1.710 1.00 84.81 129 PRO A CA 1
ATOM 1081 C C . PRO A 1 129 ? 13.644 -6.702 1.877 1.00 84.81 129 PRO A C 1
ATOM 1083 O O . PRO A 1 129 ? 12.782 -5.853 1.663 1.00 84.81 129 PRO A O 1
ATOM 1086 N N . VAL A 1 130 ? 14.895 -6.387 2.227 1.00 74.94 130 VAL A N 1
ATOM 1087 C CA . VAL A 1 130 ? 15.346 -5.003 2.461 1.00 74.94 130 VAL A CA 1
ATOM 1088 C C . VAL A 1 130 ? 15.248 -4.152 1.191 1.00 74.94 130 VAL A C 1
ATOM 1090 O O . VAL A 1 130 ? 14.973 -2.961 1.272 1.00 74.94 130 VAL A O 1
ATOM 1093 N N . CYS A 1 131 ? 15.446 -4.755 0.018 1.00 77.44 131 CYS A N 1
ATOM 1094 C CA . CYS A 1 131 ? 15.305 -4.091 -1.273 1.00 77.44 131 CYS A CA 1
ATOM 1095 C C . CYS A 1 131 ? 14.157 -4.705 -2.081 1.00 77.44 131 CYS A C 1
ATOM 1097 O O . CYS A 1 131 ? 13.982 -5.923 -2.113 1.00 77.44 131 CYS A O 1
ATOM 1099 N N . TRP A 1 132 ? 13.390 -3.860 -2.775 1.00 84.38 132 TRP A N 1
ATOM 1100 C CA . TRP A 1 132 ? 12.253 -4.296 -3.598 1.00 84.38 132 TRP A CA 1
ATOM 1101 C C . TRP A 1 132 ? 12.657 -4.590 -5.057 1.00 84.38 132 TRP A C 1
ATOM 1103 O O . TRP A 1 132 ? 11.852 -4.436 -5.967 1.00 84.38 132 TRP A O 1
ATOM 1113 N N . GLY A 1 133 ? 13.917 -4.976 -5.291 1.00 79.81 133 GLY A N 1
ATOM 1114 C CA . GLY A 1 133 ? 14.454 -5.301 -6.621 1.00 79.81 133 GLY A CA 1
ATOM 1115 C C . GLY A 1 133 ? 15.342 -4.226 -7.261 1.00 79.81 133 GLY A C 1
ATOM 1116 O O . GLY A 1 133 ? 16.148 -4.564 -8.124 1.00 79.81 133 GLY A O 1
ATOM 1117 N N . HIS A 1 134 ? 15.269 -2.970 -6.814 1.00 82.31 134 HIS A N 1
ATOM 1118 C CA . HIS A 1 134 ? 16.161 -1.904 -7.284 1.00 82.31 134 HIS A CA 1
ATOM 1119 C C . HIS A 1 134 ? 17.606 -2.117 -6.833 1.00 82.31 134 HIS A C 1
ATOM 1121 O O . HIS A 1 134 ? 17.860 -2.543 -5.699 1.00 82.31 134 HIS A O 1
ATOM 1127 N N . THR A 1 135 ? 18.554 -1.721 -7.681 1.00 81.56 135 THR A N 1
ATOM 1128 C CA . THR A 1 135 ? 19.940 -1.529 -7.250 1.00 81.56 135 THR A CA 1
ATOM 1129 C C . THR A 1 135 ? 20.107 -0.146 -6.606 1.00 81.56 135 THR A C 1
ATOM 1131 O O . THR A 1 135 ? 19.341 0.774 -6.904 1.00 81.56 135 THR A O 1
ATOM 1134 N N . PRO A 1 136 ? 21.118 0.063 -5.745 1.00 76.38 136 PRO A N 1
ATOM 1135 C CA . PRO A 1 1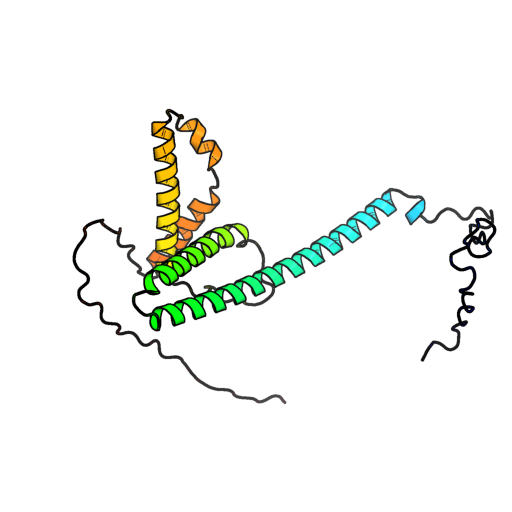36 ? 21.358 1.389 -5.178 1.00 76.38 136 PRO A CA 1
ATOM 1136 C C . PRO A 1 136 ? 21.708 2.437 -6.250 1.00 76.38 136 PRO A C 1
ATOM 1138 O O . PRO A 1 136 ? 21.395 3.610 -6.076 1.00 76.38 136 PRO A O 1
ATOM 1141 N N . ALA A 1 137 ? 22.274 2.019 -7.388 1.00 79.25 137 ALA A N 1
ATOM 1142 C CA . ALA A 1 137 ? 22.519 2.898 -8.532 1.00 79.25 137 ALA A CA 1
ATOM 1143 C C . ALA A 1 137 ? 21.210 3.404 -9.171 1.00 79.25 137 ALA A C 1
ATOM 1145 O O . ALA A 1 137 ? 21.120 4.570 -9.565 1.00 79.25 137 ALA A O 1
ATOM 1146 N N . ASP A 1 138 ? 20.176 2.556 -9.226 1.00 83.25 138 ASP A N 1
ATOM 1147 C CA . ASP A 1 138 ? 18.852 2.951 -9.723 1.00 83.25 138 ASP A CA 1
ATOM 1148 C C . ASP A 1 138 ? 18.214 3.997 -8.802 1.00 83.25 138 ASP A C 1
ATOM 1150 O O . ASP A 1 138 ? 17.647 4.983 -9.276 1.00 83.25 138 ASP A O 1
ATOM 1154 N N . LEU A 1 139 ? 18.354 3.813 -7.484 1.00 82.69 139 LEU A N 1
ATOM 1155 C CA . LEU A 1 139 ? 17.849 4.751 -6.481 1.00 82.69 139 LEU A CA 1
ATOM 1156 C C . LEU A 1 139 ? 18.584 6.095 -6.537 1.00 82.69 139 LEU A C 1
ATOM 1158 O O . LEU A 1 139 ? 17.928 7.135 -6.546 1.00 82.69 139 LEU A O 1
ATOM 1162 N N . ALA A 1 140 ? 19.916 6.083 -6.648 1.00 78.88 140 ALA A N 1
ATOM 1163 C CA . ALA A 1 140 ? 20.719 7.298 -6.798 1.00 78.88 140 ALA A CA 1
ATOM 1164 C C . ALA A 1 140 ? 20.307 8.094 -8.047 1.00 78.88 140 ALA A C 1
ATOM 1166 O O . ALA A 1 140 ? 20.053 9.295 -7.969 1.00 78.88 140 ALA A O 1
ATOM 1167 N N . SER A 1 141 ? 20.130 7.410 -9.181 1.00 76.25 141 SER A N 1
ATOM 1168 C CA . SER A 1 141 ? 19.676 8.036 -10.430 1.00 76.25 141 SER A CA 1
ATOM 1169 C C . SER A 1 141 ? 18.286 8.671 -10.290 1.00 76.25 141 SER A C 1
ATOM 1171 O O . SER A 1 141 ? 18.048 9.783 -10.768 1.00 76.25 141 SER A O 1
ATOM 1173 N N . GLY A 1 142 ? 17.361 7.991 -9.604 1.00 78.06 142 GLY A N 1
ATOM 1174 C CA . GLY A 1 142 ? 16.020 8.512 -9.332 1.00 78.06 142 GLY A CA 1
ATOM 1175 C C . GLY A 1 142 ? 16.017 9.727 -8.398 1.00 78.06 142 GLY A C 1
ATOM 1176 O O . GLY A 1 142 ? 15.279 10.685 -8.638 1.00 78.06 142 GLY A O 1
ATOM 1177 N N . LEU A 1 143 ? 16.864 9.714 -7.368 1.00 73.75 143 LEU A N 1
ATOM 1178 C CA . LEU A 1 143 ? 17.033 10.828 -6.435 1.00 73.75 143 LEU A CA 1
ATOM 1179 C C . LEU A 1 143 ? 17.637 12.058 -7.118 1.00 73.75 143 LEU A C 1
ATOM 1181 O O . LEU A 1 143 ? 17.138 13.167 -6.923 1.00 73.75 143 LEU A O 1
ATOM 1185 N N . CYS A 1 144 ? 18.646 11.869 -7.976 1.00 71.19 144 CYS A N 1
ATOM 1186 C CA . CYS A 1 144 ? 19.176 12.949 -8.802 1.00 71.19 144 CYS A CA 1
ATOM 1187 C C . CYS A 1 144 ? 18.062 13.576 -9.650 1.00 71.19 144 CYS A C 1
ATOM 1189 O O . CYS A 1 144 ? 17.957 14.799 -9.687 1.00 71.19 144 CYS A O 1
ATOM 1191 N N . PHE A 1 145 ? 17.190 12.785 -10.281 1.00 65.50 145 PHE A N 1
ATOM 1192 C CA . PHE A 1 145 ? 16.078 13.330 -11.067 1.00 65.50 145 PHE A CA 1
ATOM 1193 C C . PHE A 1 145 ? 15.119 14.194 -10.227 1.00 65.50 145 PHE A C 1
ATOM 1195 O O . PHE A 1 145 ? 14.775 15.297 -10.650 1.00 65.50 145 PHE A O 1
ATOM 1202 N N . HIS A 1 146 ? 14.747 13.749 -9.021 1.00 61.22 146 HIS A N 1
ATOM 1203 C CA . HIS A 1 146 ? 13.917 14.538 -8.100 1.00 61.22 146 HIS A CA 1
ATOM 1204 C C . HIS A 1 146 ? 14.591 15.848 -7.683 1.00 61.22 146 HIS A C 1
ATOM 1206 O O . HIS A 1 146 ? 13.955 16.900 -7.720 1.00 61.22 146 HIS A O 1
ATOM 1212 N N . HIS A 1 147 ? 15.879 15.803 -7.330 1.00 61.31 147 HIS A N 1
ATOM 1213 C CA . HIS A 1 147 ? 16.632 16.997 -6.949 1.00 61.31 147 HIS A CA 1
ATOM 1214 C C . HIS A 1 147 ? 16.681 18.008 -8.102 1.00 61.31 147 HIS A C 1
ATOM 1216 O O . HIS A 1 147 ? 16.319 19.166 -7.923 1.00 61.31 147 HIS A O 1
ATOM 1222 N N . HIS A 1 148 ? 17.043 17.568 -9.312 1.00 59.81 148 HIS A N 1
ATOM 1223 C CA . HIS A 1 148 ? 17.107 18.448 -10.482 1.00 59.81 148 HIS A CA 1
ATOM 1224 C C . HIS A 1 148 ? 15.729 18.987 -10.892 1.00 59.81 148 HIS A C 1
ATOM 1226 O O . HIS A 1 148 ? 15.640 20.140 -11.308 1.00 59.81 148 HIS A O 1
ATOM 1232 N N . ALA A 1 149 ? 14.652 18.206 -10.750 1.00 57.88 149 ALA A N 1
ATOM 1233 C CA . ALA A 1 149 ? 13.290 18.680 -10.994 1.00 57.88 149 ALA A CA 1
ATOM 1234 C C . ALA A 1 149 ? 12.876 19.768 -9.989 1.00 57.88 149 ALA A C 1
ATOM 1236 O O . ALA A 1 149 ? 12.323 20.792 -10.393 1.00 57.88 149 ALA A O 1
ATOM 1237 N N . SER A 1 150 ? 13.200 19.585 -8.706 1.00 57.62 150 SER A N 1
ATOM 1238 C CA . SER A 1 150 ? 12.963 20.589 -7.666 1.00 57.62 150 SER A CA 1
ATOM 1239 C C . SER A 1 150 ? 13.786 21.858 -7.901 1.00 57.62 150 SER A C 1
ATOM 1241 O O . SER A 1 150 ? 13.229 22.953 -7.885 1.00 57.62 150 SER A O 1
ATOM 1243 N N . THR A 1 151 ? 15.082 21.743 -8.214 1.00 54.28 151 THR A N 1
ATOM 1244 C CA . THR A 1 151 ? 15.936 22.908 -8.507 1.00 54.28 151 THR A CA 1
ATOM 1245 C C . THR A 1 151 ? 15.498 23.637 -9.782 1.00 54.28 151 THR A C 1
ATOM 1247 O O . THR A 1 151 ? 15.433 24.862 -9.798 1.00 54.28 151 THR A O 1
ATOM 1250 N N . ALA A 1 152 ? 15.132 22.916 -10.848 1.00 50.44 152 ALA A N 1
ATOM 1251 C CA . ALA A 1 152 ? 14.641 23.523 -12.088 1.00 50.44 152 ALA A CA 1
ATOM 1252 C C . ALA A 1 152 ? 13.304 24.255 -11.898 1.00 50.44 152 ALA A C 1
ATOM 1254 O O . ALA A 1 152 ? 13.072 25.286 -12.531 1.00 50.44 152 ALA A O 1
ATOM 1255 N N . HIS A 1 153 ? 12.440 23.747 -11.015 1.00 49.84 153 HIS A N 1
ATOM 1256 C CA . HIS A 1 153 ? 11.209 24.425 -10.628 1.00 49.84 153 HIS A CA 1
ATOM 1257 C C . HIS A 1 153 ? 11.527 25.734 -9.893 1.00 49.84 153 HIS A C 1
ATOM 1259 O O . HIS A 1 153 ? 11.003 26.765 -10.294 1.00 49.84 153 HIS A O 1
ATOM 1265 N N . VAL A 1 154 ? 12.447 25.734 -8.915 1.00 51.78 154 VAL A N 1
ATOM 1266 C CA . VAL A 1 154 ? 12.896 26.945 -8.187 1.00 51.78 154 VAL A CA 1
ATOM 1267 C C . VAL A 1 154 ? 13.421 28.028 -9.138 1.00 51.78 154 VAL A C 1
ATOM 1269 O O . VAL A 1 154 ? 12.977 29.175 -9.064 1.00 51.78 154 VAL A O 1
ATOM 1272 N N . LEU A 1 155 ? 14.257 27.657 -10.113 1.00 51.66 155 LEU A N 1
ATOM 1273 C CA . LEU A 1 155 ? 14.773 28.588 -11.128 1.00 51.66 155 LEU A CA 1
ATOM 1274 C C . LEU A 1 155 ? 13.659 29.217 -11.990 1.00 51.66 155 LEU A C 1
ATOM 1276 O O . LEU A 1 155 ? 13.807 30.330 -12.492 1.00 51.66 155 LEU A O 1
ATOM 1280 N N . GLN A 1 156 ? 12.521 28.533 -12.150 1.00 52.50 156 GLN A N 1
ATOM 1281 C CA . GLN A 1 156 ? 11.354 29.048 -12.872 1.00 52.50 156 GLN A CA 1
ATOM 1282 C C . GLN A 1 156 ? 10.600 30.141 -12.089 1.00 52.50 156 GLN A C 1
ATOM 1284 O O . GLN A 1 156 ? 9.929 30.969 -12.704 1.00 52.50 156 GLN A O 1
ATOM 1289 N N . TYR A 1 157 ? 10.712 30.176 -10.754 1.00 51.31 157 TYR A N 1
ATOM 1290 C CA . TYR A 1 157 ? 10.085 31.201 -9.903 1.00 51.31 157 TYR A CA 1
ATOM 1291 C C . TYR A 1 157 ? 10.981 32.412 -9.659 1.00 51.31 157 TYR A C 1
ATOM 1293 O O . TYR A 1 157 ? 10.458 33.520 -9.516 1.00 51.31 157 TYR A O 1
ATOM 1301 N N . GLU A 1 158 ? 12.303 32.234 -9.686 1.00 53.00 158 GLU A N 1
ATOM 1302 C CA . GLU A 1 158 ? 13.249 33.356 -9.719 1.00 53.00 158 GLU A CA 1
ATOM 1303 C C . GLU A 1 158 ? 13.001 34.249 -10.949 1.00 53.00 158 GLU A C 1
ATOM 1305 O O . GLU A 1 158 ? 12.983 35.476 -10.831 1.00 53.00 158 GLU A O 1
ATOM 1310 N N . ASP A 1 159 ? 12.685 33.652 -12.107 1.00 55.78 159 ASP A N 1
ATOM 1311 C CA . ASP A 1 159 ? 12.301 34.379 -13.333 1.00 55.78 159 ASP A CA 1
ATOM 1312 C C . ASP A 1 159 ? 10.935 35.096 -13.208 1.00 55.78 159 ASP A C 1
ATOM 1314 O O . ASP A 1 159 ? 10.655 36.072 -13.907 1.00 55.78 159 ASP A O 1
ATOM 1318 N N . LEU A 1 160 ? 10.090 34.670 -12.261 1.00 56.81 160 LEU A N 1
ATOM 1319 C CA . LEU A 1 160 ? 8.811 35.312 -11.927 1.00 56.81 160 LEU A CA 1
ATOM 1320 C C . LEU A 1 160 ? 8.921 36.355 -10.798 1.00 56.81 160 LEU A C 1
ATOM 1322 O O . LEU A 1 160 ? 7.907 36.948 -10.422 1.00 56.81 160 LEU A O 1
ATOM 1326 N N . GLY A 1 161 ? 10.128 36.627 -10.286 1.00 56.69 161 GLY A N 1
ATOM 1327 C CA . GLY A 1 161 ? 10.374 37.660 -9.274 1.00 56.69 161 GLY A CA 1
ATOM 1328 C C . GLY A 1 161 ? 9.813 37.339 -7.885 1.00 56.69 161 GLY A C 1
ATOM 1329 O O . GLY A 1 161 ? 9.543 38.262 -7.113 1.00 56.69 161 GLY A O 1
ATOM 1330 N N . MET A 1 162 ? 9.610 36.056 -7.581 1.00 56.50 162 MET A N 1
ATOM 1331 C CA . MET A 1 162 ? 9.286 35.569 -6.235 1.00 56.50 162 MET A CA 1
ATOM 1332 C C . MET A 1 162 ? 10.546 35.615 -5.358 1.00 56.50 162 MET A C 1
ATOM 1334 O O . MET A 1 162 ? 11.636 35.326 -5.848 1.00 56.50 162 MET A O 1
ATOM 1338 N N . SER A 1 163 ? 10.425 36.002 -4.085 1.00 56.00 163 SER A N 1
ATOM 1339 C CA . SER A 1 163 ? 11.583 36.066 -3.185 1.00 56.00 163 SER A CA 1
ATOM 1340 C C . SER A 1 163 ? 11.950 34.677 -2.646 1.00 56.00 163 SER A C 1
ATOM 1342 O O . SER A 1 163 ? 11.067 33.840 -2.475 1.00 56.00 163 SER A O 1
ATOM 1344 N N . GLU A 1 164 ? 13.237 34.425 -2.374 1.00 53.31 164 GLU A N 1
ATOM 1345 C CA . GLU A 1 164 ? 13.728 33.153 -1.805 1.00 53.31 164 GLU A CA 1
ATOM 1346 C C . GLU A 1 164 ? 12.976 32.766 -0.513 1.00 53.31 164 GLU A C 1
ATOM 1348 O O . GLU A 1 164 ? 12.643 31.600 -0.319 1.00 53.31 164 GLU A O 1
ATOM 1353 N N . GLU A 1 165 ? 12.612 33.754 0.315 1.00 56.09 165 GLU A N 1
ATOM 1354 C CA . GLU A 1 165 ? 11.855 33.564 1.564 1.00 56.09 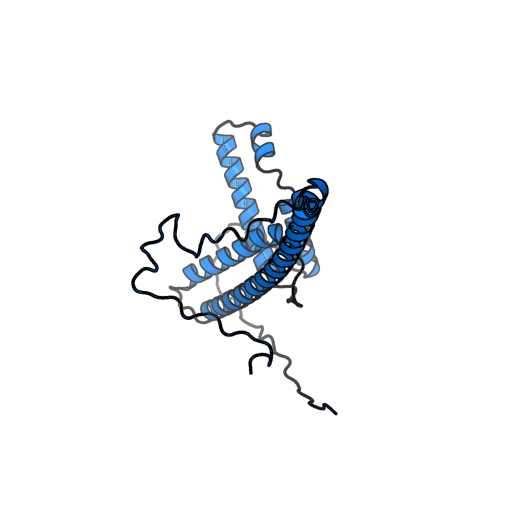165 GLU A CA 1
ATOM 1355 C C . GLU A 1 165 ? 10.415 33.055 1.335 1.00 56.09 165 GLU A C 1
ATOM 1357 O O . GLU A 1 165 ? 9.856 32.405 2.215 1.00 56.09 165 GLU A O 1
ATOM 1362 N N . ASP A 1 166 ? 9.816 33.296 0.161 1.00 54.88 166 ASP A N 1
ATOM 1363 C CA . ASP A 1 166 ? 8.455 32.838 -0.169 1.00 54.88 166 ASP A CA 1
ATOM 1364 C C . ASP A 1 166 ? 8.422 31.397 -0.726 1.00 54.88 166 ASP A C 1
ATOM 1366 O O . ASP A 1 166 ? 7.356 30.779 -0.785 1.00 54.88 166 ASP A O 1
ATOM 1370 N N . VAL A 1 167 ? 9.567 30.864 -1.176 1.00 53.75 167 VAL A N 1
ATOM 1371 C CA . VAL A 1 167 ? 9.687 29.524 -1.788 1.00 53.75 167 VAL A CA 1
ATOM 1372 C C . VAL A 1 167 ? 10.073 28.468 -0.748 1.00 53.75 167 VAL A C 1
ATOM 1374 O O . VAL A 1 167 ? 9.586 27.336 -0.815 1.00 53.75 167 VAL A O 1
ATOM 1377 N N . ASP A 1 168 ? 10.889 28.852 0.236 1.00 52.59 168 ASP A N 1
ATOM 1378 C CA . ASP A 1 168 ? 11.399 27.973 1.299 1.00 52.59 168 ASP A CA 1
ATOM 1379 C C . ASP A 1 168 ? 10.270 27.451 2.215 1.00 52.59 168 ASP A C 1
ATOM 1381 O O . ASP A 1 168 ? 10.229 26.278 2.588 1.00 52.59 168 ASP A O 1
ATOM 1385 N N . ASP A 1 169 ? 9.259 28.287 2.473 1.00 52.50 169 ASP A N 1
ATOM 1386 C CA . ASP A 1 169 ? 8.097 27.951 3.311 1.00 52.50 169 ASP A CA 1
ATOM 1387 C C . ASP A 1 169 ? 7.148 26.917 2.652 1.00 52.50 169 ASP A C 1
ATOM 1389 O O . ASP A 1 169 ? 6.290 26.337 3.322 1.00 52.50 169 ASP A O 1
ATOM 1393 N N . MET A 1 170 ? 7.283 26.657 1.339 1.00 49.97 170 MET A N 1
ATOM 1394 C CA . MET A 1 170 ? 6.406 25.734 0.597 1.00 49.97 170 MET A CA 1
ATOM 1395 C C . MET A 1 170 ? 6.982 24.315 0.436 1.00 49.97 170 MET A C 1
ATOM 1397 O O . MET A 1 170 ? 6.220 23.392 0.142 1.00 49.97 170 MET A O 1
ATOM 1401 N N . TYR A 1 171 ? 8.292 24.124 0.644 1.00 52.00 171 TYR A N 1
ATOM 1402 C CA . TYR A 1 171 ? 8.990 22.845 0.420 1.00 52.00 171 TYR A CA 1
ATOM 1403 C C . TYR A 1 171 ? 9.872 22.383 1.585 1.00 52.00 171 TYR A C 1
ATOM 1405 O O . TYR A 1 171 ? 10.684 21.477 1.405 1.00 52.00 171 TYR A O 1
ATOM 1413 N N . SER A 1 172 ? 9.677 22.924 2.789 1.00 49.72 172 SER A N 1
ATOM 1414 C CA . SER A 1 172 ? 10.287 22.407 4.021 1.00 49.72 172 SER A CA 1
ATOM 1415 C C . SER A 1 172 ? 9.666 21.053 4.433 1.00 49.72 172 SER A C 1
ATOM 1417 O O . SER A 1 172 ? 9.063 20.903 5.493 1.00 49.72 172 SER A O 1
ATOM 1419 N N . ASP A 1 173 ? 9.753 20.052 3.552 1.00 49.69 173 ASP A N 1
ATOM 1420 C CA . ASP A 1 173 ? 9.645 18.639 3.908 1.00 49.69 173 ASP A CA 1
ATOM 1421 C C . ASP A 1 173 ? 11.072 18.094 4.061 1.00 49.69 173 ASP A C 1
ATOM 1423 O O . ASP A 1 173 ? 11.617 17.431 3.175 1.00 49.69 173 ASP A O 1
ATOM 1427 N N . ASP A 1 174 ? 11.692 18.418 5.203 1.00 52.72 174 ASP A N 1
ATOM 1428 C CA . ASP A 1 174 ? 13.032 17.966 5.630 1.00 52.72 174 ASP A CA 1
ATOM 1429 C C . ASP A 1 174 ? 13.218 16.434 5.515 1.00 52.72 174 ASP A C 1
ATOM 1431 O O . ASP A 1 174 ? 14.342 15.934 5.453 1.00 52.72 174 ASP A O 1
ATOM 1435 N N . SER A 1 175 ? 12.124 15.668 5.418 1.00 52.00 175 SER A N 1
ATOM 1436 C CA . SER A 1 175 ? 12.141 14.210 5.281 1.00 52.00 175 SER A CA 1
ATOM 1437 C C . SER A 1 175 ? 12.810 13.715 3.988 1.00 52.00 175 SER A C 1
ATOM 1439 O O . SER A 1 175 ? 13.346 12.602 3.949 1.00 52.00 175 SER A O 1
ATOM 1441 N N . LEU A 1 176 ? 12.814 14.522 2.920 1.00 50.59 176 LEU A N 1
ATOM 1442 C CA . LEU A 1 176 ? 13.447 14.151 1.649 1.00 50.59 176 LEU A CA 1
ATOM 1443 C C . LEU A 1 176 ? 14.973 14.312 1.681 1.00 50.59 176 LEU A C 1
ATOM 1445 O O . LEU A 1 176 ? 15.680 13.462 1.136 1.00 50.59 176 LEU A O 1
ATOM 1449 N N . GLY A 1 177 ? 15.482 15.350 2.353 1.00 52.31 177 GLY A N 1
ATOM 1450 C CA . GLY A 1 177 ? 16.921 15.588 2.514 1.00 52.31 177 GLY A CA 1
ATOM 1451 C C . GLY A 1 177 ? 17.597 14.505 3.357 1.00 52.31 177 GLY A C 1
ATOM 1452 O O . GLY A 1 177 ? 18.620 13.950 2.957 1.00 52.31 177 GLY A O 1
ATOM 1453 N N . GLU A 1 178 ? 16.966 14.111 4.466 1.00 54.97 178 GLU A N 1
ATOM 1454 C CA . GLU A 1 178 ? 17.463 13.026 5.325 1.00 54.97 178 GLU A CA 1
ATOM 1455 C C . GLU A 1 178 ? 17.472 11.666 4.604 1.00 54.97 178 GLU A C 1
ATOM 1457 O O . GLU A 1 178 ? 18.384 10.854 4.785 1.00 54.97 178 GLU A O 1
ATOM 1462 N N . ASN A 1 179 ? 16.482 11.409 3.741 1.00 53.56 179 ASN A N 1
ATOM 1463 C CA . ASN A 1 179 ? 16.450 10.192 2.931 1.00 53.56 179 ASN A CA 1
ATOM 1464 C C . ASN A 1 179 ? 17.494 10.211 1.809 1.00 53.56 179 ASN A C 1
ATOM 1466 O O . ASN A 1 179 ? 18.097 9.173 1.541 1.00 53.56 179 ASN A O 1
ATOM 1470 N N . TYR A 1 180 ? 17.751 11.364 1.187 1.00 56.06 180 TYR A N 1
ATOM 1471 C CA . TYR A 1 180 ? 18.832 11.512 0.214 1.00 56.06 180 TYR A CA 1
ATOM 1472 C C . TYR A 1 180 ? 20.190 11.171 0.837 1.00 56.06 180 TYR A C 1
ATOM 1474 O O . TYR A 1 180 ? 20.892 10.310 0.312 1.00 56.06 180 TYR A O 1
ATOM 1482 N N . GLU A 1 181 ? 20.531 11.758 1.988 1.00 57.81 181 GLU A N 1
ATOM 1483 C CA . GLU A 1 181 ? 21.790 11.457 2.685 1.00 57.81 181 GLU A CA 1
ATOM 1484 C C . GLU A 1 181 ? 21.881 9.984 3.107 1.00 57.81 181 GLU A C 1
ATOM 1486 O O . GLU A 1 181 ? 22.925 9.349 2.942 1.00 57.81 181 GLU A O 1
ATOM 1491 N N . ARG A 1 182 ? 20.773 9.399 3.583 1.00 63.53 182 ARG A N 1
ATOM 1492 C CA . ARG A 1 182 ? 20.694 7.974 3.935 1.00 63.53 182 ARG A CA 1
ATOM 1493 C C . ARG A 1 182 ? 20.971 7.062 2.737 1.00 63.53 182 ARG A C 1
ATOM 1495 O O . ARG A 1 182 ? 21.710 6.089 2.877 1.00 63.53 182 ARG A O 1
ATOM 1502 N N . TRP A 1 183 ? 20.384 7.343 1.574 1.00 58.94 183 TRP A N 1
ATOM 1503 C CA . TRP A 1 183 ? 20.561 6.517 0.375 1.00 58.94 183 TRP A CA 1
ATOM 1504 C C . TRP A 1 183 ? 21.904 6.761 -0.320 1.00 58.94 183 TRP A C 1
ATOM 1506 O O . TRP A 1 183 ? 22.513 5.801 -0.791 1.00 58.94 183 TRP A O 1
ATOM 1516 N N . MET A 1 184 ? 22.407 7.997 -0.314 1.00 58.16 184 MET A N 1
ATOM 1517 C CA . MET A 1 184 ? 23.762 8.326 -0.770 1.00 58.16 184 MET A CA 1
ATOM 1518 C C . MET A 1 184 ? 24.823 7.644 0.099 1.00 58.16 184 MET A C 1
ATOM 1520 O O . MET A 1 184 ? 25.753 7.052 -0.441 1.00 58.16 184 MET A O 1
ATOM 1524 N N . GLY A 1 185 ? 24.638 7.614 1.424 1.00 58.88 185 GLY A N 1
ATOM 1525 C CA . GLY A 1 185 ? 25.526 6.889 2.339 1.00 58.88 185 GLY A CA 1
ATOM 1526 C C . GLY A 1 185 ? 25.551 5.377 2.085 1.00 58.88 185 GLY A C 1
ATOM 1527 O O . GLY A 1 185 ? 26.616 4.765 2.109 1.00 58.88 185 GLY A O 1
ATOM 1528 N N . ILE A 1 186 ? 24.400 4.774 1.760 1.00 55.34 186 ILE A N 1
ATOM 1529 C CA . ILE A 1 186 ? 24.322 3.363 1.334 1.00 55.34 186 ILE A CA 1
ATOM 1530 C C . ILE A 1 186 ? 25.017 3.154 -0.026 1.00 55.34 186 ILE A C 1
ATOM 1532 O O . ILE A 1 186 ? 25.655 2.122 -0.239 1.00 55.34 186 ILE A O 1
ATOM 1536 N N . GLY A 1 187 ? 24.920 4.120 -0.945 1.00 50.12 187 GLY A N 1
ATOM 1537 C CA . GLY A 1 187 ? 25.624 4.106 -2.232 1.00 50.12 187 GLY A CA 1
ATOM 1538 C C . GLY A 1 187 ? 27.150 4.156 -2.085 1.00 50.12 187 GLY A C 1
ATOM 1539 O O . GLY A 1 187 ? 27.849 3.349 -2.702 1.00 50.12 187 GLY A O 1
ATOM 1540 N N . GLU A 1 188 ? 27.659 5.028 -1.210 1.00 56.19 188 GLU A N 1
ATOM 1541 C CA . GLU A 1 188 ? 29.088 5.132 -0.883 1.00 56.19 188 GLU A CA 1
ATOM 1542 C C . GLU A 1 188 ? 29.623 3.867 -0.189 1.00 56.19 188 GLU A C 1
ATOM 1544 O O . GLU A 1 188 ? 30.702 3.384 -0.539 1.00 56.19 188 GLU A O 1
ATOM 1549 N N . GLU A 1 189 ? 28.865 3.273 0.744 1.00 54.25 189 GLU A N 1
ATOM 1550 C CA . GLU A 1 189 ? 29.250 2.027 1.432 1.00 54.25 189 GLU A CA 1
ATOM 1551 C C . GLU A 1 189 ? 29.351 0.829 0.468 1.00 54.25 189 GLU A C 1
ATOM 1553 O O . GLU A 1 189 ? 30.178 -0.068 0.658 1.00 54.25 189 GLU A O 1
ATOM 1558 N N . LEU A 1 190 ? 28.556 0.835 -0.606 1.00 47.03 190 LEU A N 1
ATOM 1559 C CA . LEU A 1 190 ? 28.579 -0.179 -1.664 1.00 47.03 190 LEU A CA 1
ATOM 1560 C C . LEU A 1 190 ? 29.555 0.148 -2.809 1.00 47.03 190 LEU A C 1
ATOM 1562 O O . LEU A 1 190 ? 29.638 -0.621 -3.770 1.00 47.03 190 LEU A O 1
ATOM 1566 N N . GLY A 1 191 ? 30.321 1.241 -2.701 1.00 36.81 191 GLY A N 1
ATOM 1567 C CA . GLY A 1 191 ? 31.342 1.634 -3.676 1.00 36.81 191 GLY A CA 1
ATOM 1568 C C . GLY A 1 191 ? 30.778 2.077 -5.028 1.00 36.81 191 GLY A C 1
ATOM 1569 O O . GLY A 1 191 ? 31.455 1.935 -6.046 1.00 36.81 191 GLY A O 1
ATOM 1570 N N . LEU A 1 192 ? 29.537 2.568 -5.058 1.00 45.75 192 LEU A N 1
ATOM 1571 C CA . LEU A 1 192 ? 28.908 3.089 -6.267 1.00 45.75 192 LEU A CA 1
ATOM 1572 C C . LEU A 1 192 ? 29.257 4.574 -6.404 1.00 45.75 192 LEU A C 1
ATOM 1574 O O . LEU A 1 192 ? 28.634 5.427 -5.778 1.00 45.75 192 LEU A O 1
ATOM 1578 N N . GLU A 1 193 ? 30.265 4.883 -7.221 1.00 41.84 193 GLU A N 1
ATOM 1579 C CA . GLU A 1 193 ? 30.534 6.262 -7.635 1.00 41.84 193 GLU A CA 1
ATOM 1580 C C . GLU A 1 193 ? 29.367 6.748 -8.505 1.00 41.84 193 GLU A C 1
ATOM 1582 O O . GLU A 1 193 ? 29.105 6.218 -9.589 1.00 41.84 193 GLU A O 1
ATOM 1587 N N . VAL A 1 194 ? 28.636 7.750 -8.012 1.00 43.72 194 VAL A N 1
ATOM 1588 C CA . VAL A 1 194 ? 27.674 8.497 -8.822 1.00 43.72 194 VAL A CA 1
ATOM 1589 C C . VAL A 1 194 ? 28.496 9.302 -9.819 1.00 43.72 194 VAL A C 1
ATOM 1591 O O . VAL A 1 194 ? 29.030 10.357 -9.486 1.00 43.72 194 VAL A O 1
ATOM 1594 N N . ASN A 1 195 ? 28.641 8.787 -11.038 1.00 36.94 195 ASN A N 1
ATOM 1595 C CA . ASN A 1 195 ? 29.135 9.605 -12.133 1.00 36.94 195 ASN A CA 1
ATOM 1596 C C . ASN A 1 195 ? 28.108 10.716 -12.343 1.00 36.94 195 ASN A C 1
ATOM 1598 O O . ASN A 1 195 ? 27.006 10.457 -12.832 1.00 36.94 195 ASN A O 1
ATOM 1602 N N . GLU A 1 196 ? 28.461 11.940 -11.947 1.00 37.84 196 GLU A N 1
ATOM 1603 C CA . GLU A 1 196 ? 27.795 13.142 -12.433 1.00 37.84 196 GLU A CA 1
ATOM 1604 C C . GLU A 1 196 ? 27.728 13.003 -13.951 1.00 37.84 196 GLU A C 1
ATOM 1606 O O . GLU A 1 196 ? 28.763 12.972 -14.623 1.00 37.84 196 GLU A O 1
ATOM 1611 N N . ALA A 1 197 ? 26.520 12.809 -14.483 1.00 36.19 197 ALA A N 1
ATOM 1612 C CA . ALA A 1 197 ? 26.293 12.736 -15.912 1.00 36.19 197 ALA A CA 1
ATOM 1613 C C . ALA A 1 197 ? 26.654 14.106 -16.491 1.00 36.19 197 ALA A C 1
ATOM 1615 O O . ALA A 1 197 ? 25.828 15.013 -16.567 1.00 36.19 197 ALA A O 1
ATOM 1616 N N . SER A 1 198 ? 27.931 14.261 -16.828 1.00 33.28 198 SER A N 1
ATOM 1617 C CA . SER A 1 198 ? 28.418 15.353 -17.641 1.00 33.28 198 SER A CA 1
ATOM 1618 C C . SER A 1 198 ? 27.758 15.176 -18.995 1.00 33.28 198 SER A C 1
ATOM 1620 O O . SER A 1 198 ? 27.942 14.159 -19.664 1.00 33.28 198 SER A O 1
ATOM 1622 N N . ASP A 1 199 ? 26.916 16.144 -19.334 1.00 40.75 199 ASP A N 1
ATOM 1623 C CA . ASP A 1 199 ? 26.306 16.331 -20.642 1.00 40.75 199 ASP A CA 1
ATOM 1624 C C . ASP A 1 199 ? 27.412 16.604 -21.672 1.00 40.75 199 ASP A C 1
ATOM 1626 O O . ASP A 1 199 ? 27.668 17.737 -22.070 1.00 40.75 199 ASP A O 1
ATOM 1630 N N . GLU A 1 200 ? 28.131 15.555 -22.058 1.00 36.75 200 GLU A N 1
ATOM 1631 C CA . GLU A 1 200 ? 29.027 15.553 -23.205 1.00 36.75 200 GLU A CA 1
ATOM 1632 C C . GLU A 1 200 ? 28.633 14.364 -24.077 1.00 36.75 200 GLU A C 1
ATOM 1634 O O . GLU A 1 200 ? 28.888 13.202 -23.767 1.00 36.75 200 GLU A O 1
ATOM 1639 N N . GLY A 1 201 ? 27.905 14.663 -25.154 1.00 42.84 201 GLY A N 1
ATOM 1640 C CA . GLY A 1 201 ? 27.491 13.668 -26.128 1.00 42.84 201 GLY A CA 1
ATOM 1641 C C . GLY A 1 201 ? 28.696 13.058 -26.832 1.00 42.84 201 GLY A C 1
ATOM 1642 O O . GLY A 1 201 ? 29.253 13.692 -27.722 1.00 42.84 201 GLY A O 1
ATOM 1643 N N . GLU A 1 202 ? 29.044 11.822 -26.480 1.00 39.44 202 GLU A N 1
ATOM 1644 C CA . GLU A 1 202 ? 29.974 10.985 -27.239 1.00 39.44 202 GLU A CA 1
ATOM 1645 C C . GLU A 1 202 ? 29.513 9.516 -27.274 1.00 39.44 202 GLU A C 1
ATOM 1647 O O . GLU A 1 202 ? 28.781 9.024 -26.416 1.00 39.44 202 GLU A O 1
ATOM 1652 N N . ASP A 1 203 ? 29.891 8.856 -28.366 1.00 40.41 203 ASP A N 1
ATOM 1653 C CA . ASP A 1 203 ? 29.322 7.641 -28.940 1.00 40.41 203 ASP A CA 1
ATOM 1654 C C . ASP A 1 203 ? 29.380 6.386 -28.039 1.00 40.41 203 ASP A C 1
ATOM 1656 O O . ASP A 1 203 ? 30.435 5.976 -27.555 1.00 40.41 203 ASP A O 1
ATOM 1660 N N . MET A 1 204 ? 28.235 5.709 -27.884 1.00 39.97 204 MET A N 1
ATOM 1661 C CA . MET A 1 204 ? 28.096 4.426 -27.177 1.00 39.97 204 MET A CA 1
ATOM 1662 C C . MET A 1 204 ? 28.541 3.245 -28.055 1.00 39.97 204 MET A C 1
ATOM 1664 O O . MET A 1 204 ? 27.710 2.507 -28.587 1.00 39.97 204 MET A O 1
ATOM 1668 N N . ASP A 1 205 ? 29.852 3.033 -28.168 1.00 39.47 205 ASP A N 1
ATOM 1669 C CA . ASP A 1 205 ? 30.416 1.752 -28.603 1.00 39.47 205 ASP A CA 1
ATOM 1670 C C . ASP A 1 205 ? 30.819 0.906 -27.381 1.00 39.47 205 ASP A C 1
ATOM 1672 O O . ASP A 1 205 ? 31.842 1.132 -26.741 1.00 39.47 205 ASP A O 1
ATOM 1676 N N . GLY A 1 206 ? 30.015 -0.127 -27.106 1.00 44.56 206 GLY A N 1
ATOM 1677 C CA . GLY A 1 206 ? 30.448 -1.356 -26.434 1.00 44.56 206 GLY A CA 1
ATOM 1678 C C . GLY A 1 206 ? 30.537 -1.331 -24.906 1.00 44.56 206 GLY A C 1
ATOM 1679 O O . GLY A 1 206 ? 31.606 -1.112 -24.347 1.00 44.56 206 GLY A O 1
ATOM 1680 N N . PHE A 1 207 ? 29.460 -1.751 -24.235 1.00 35.28 207 PHE A N 1
ATOM 1681 C CA . PHE A 1 207 ? 29.565 -2.322 -22.890 1.00 35.28 207 PHE A CA 1
ATOM 1682 C C . PHE A 1 207 ? 29.250 -3.821 -22.900 1.00 35.28 207 PHE A C 1
ATOM 1684 O O . PHE A 1 207 ? 28.178 -4.273 -23.300 1.00 35.28 207 PHE A O 1
ATOM 1691 N N . ASP A 1 208 ? 30.267 -4.570 -22.488 1.00 36.31 208 ASP A N 1
ATOM 1692 C CA . ASP A 1 208 ? 30.358 -6.018 -22.363 1.00 36.31 208 ASP A CA 1
ATOM 1693 C C . ASP A 1 208 ? 29.461 -6.511 -21.208 1.00 36.31 208 ASP A C 1
ATOM 1695 O O . ASP A 1 208 ? 29.704 -6.210 -20.037 1.00 36.31 208 ASP A O 1
ATOM 1699 N N . LEU A 1 209 ? 28.392 -7.252 -21.527 1.00 39.97 209 LEU A N 1
ATOM 1700 C CA . LEU A 1 209 ? 27.491 -7.885 -20.553 1.00 39.97 209 LEU A CA 1
ATOM 1701 C C . LEU A 1 209 ? 28.152 -9.137 -19.967 1.00 39.97 209 LEU A C 1
ATOM 1703 O O . LEU A 1 209 ? 27.877 -10.272 -20.361 1.00 39.97 209 LEU A O 1
ATOM 1707 N N . GLY A 1 210 ? 29.048 -8.907 -19.013 1.00 37.47 210 GLY A N 1
ATOM 1708 C CA . GLY A 1 210 ? 29.893 -9.932 -18.420 1.00 37.47 210 GLY A CA 1
ATOM 1709 C C . GLY A 1 210 ? 29.620 -10.259 -16.956 1.00 37.47 210 GLY A C 1
ATOM 1710 O O . GLY A 1 210 ? 30.592 -10.523 -16.268 1.00 37.47 210 GLY A O 1
ATOM 1711 N N . TYR A 1 211 ? 28.379 -10.277 -16.445 1.00 38.84 211 TYR A N 1
ATOM 1712 C CA . TYR A 1 211 ? 28.118 -10.845 -15.106 1.00 38.84 211 TYR A CA 1
ATOM 1713 C C . TYR A 1 211 ? 26.799 -11.624 -15.013 1.00 38.84 211 TYR A C 1
ATOM 1715 O O . TYR A 1 211 ? 25.729 -11.094 -14.731 1.00 38.84 211 TYR A O 1
ATOM 1723 N N . LEU A 1 212 ? 26.915 -12.943 -15.195 1.00 35.00 212 LEU A N 1
ATOM 1724 C CA . LEU A 1 212 ? 25.944 -13.937 -14.744 1.00 35.00 212 LEU A CA 1
ATOM 1725 C C . LEU A 1 212 ? 25.992 -14.029 -13.210 1.00 35.00 212 LEU A C 1
ATOM 1727 O O . LEU A 1 212 ? 26.939 -14.589 -12.651 1.00 35.00 212 LEU A O 1
ATOM 1731 N N . VAL A 1 213 ? 24.957 -13.547 -12.521 1.00 36.47 213 VAL A N 1
ATOM 1732 C CA . VAL A 1 213 ? 24.738 -13.902 -11.111 1.00 36.47 213 VAL A CA 1
ATOM 1733 C C . VAL A 1 213 ? 24.273 -15.357 -11.052 1.00 36.47 213 VAL A C 1
ATOM 1735 O O . VAL A 1 213 ? 23.180 -15.717 -11.482 1.00 36.47 213 VAL A O 1
ATOM 1738 N N . SER A 1 214 ? 25.153 -16.211 -10.534 1.00 32.97 214 SER A N 1
ATOM 1739 C CA . SER A 1 214 ? 24.871 -17.614 -10.247 1.00 32.97 214 SER A CA 1
ATOM 1740 C C . SER A 1 214 ? 23.964 -17.726 -9.020 1.00 32.97 214 SER A C 1
ATOM 1742 O O . SER A 1 214 ? 24.332 -17.293 -7.930 1.00 32.97 214 SER A O 1
ATOM 1744 N N . SER A 1 215 ? 22.793 -18.343 -9.182 1.00 35.41 215 SER A N 1
ATOM 1745 C CA . SER A 1 215 ? 21.921 -18.754 -8.077 1.00 35.41 215 SER A CA 1
ATOM 1746 C C . SER A 1 215 ? 22.604 -19.805 -7.188 1.00 35.41 215 SER A C 1
ATOM 1748 O O . SER A 1 215 ? 23.162 -20.767 -7.723 1.00 35.41 215 SER A O 1
ATOM 1750 N N . PRO A 1 216 ? 22.482 -19.744 -5.850 1.00 36.03 216 PRO A N 1
ATOM 1751 C CA . PRO A 1 216 ? 22.745 -20.900 -5.012 1.00 36.03 216 PRO A CA 1
ATOM 1752 C C . PRO A 1 216 ? 21.461 -21.732 -4.879 1.00 36.03 216 PRO A C 1
ATOM 1754 O O . PRO A 1 216 ? 20.581 -21.450 -4.070 1.00 36.03 216 PRO A O 1
ATOM 1757 N N . LEU A 1 217 ? 21.362 -22.787 -5.688 1.00 36.53 217 LEU A N 1
ATOM 1758 C CA . LEU A 1 217 ? 20.472 -23.915 -5.420 1.00 36.53 217 LEU A CA 1
ATOM 1759 C C . LEU A 1 217 ? 21.093 -24.830 -4.355 1.00 36.53 217 LEU A C 1
ATOM 1761 O O . LEU A 1 217 ? 22.193 -25.348 -4.547 1.00 36.53 217 LEU A O 1
ATOM 1765 N N . GLY A 1 218 ? 20.319 -25.134 -3.309 1.00 32.69 218 GLY A N 1
ATOM 1766 C CA . GLY A 1 218 ? 20.374 -26.422 -2.605 1.00 32.69 218 GLY A CA 1
ATOM 1767 C C . GLY A 1 218 ? 20.173 -26.359 -1.082 1.00 32.69 218 GLY A C 1
ATOM 1768 O O . GLY A 1 218 ? 20.497 -25.356 -0.459 1.00 32.69 218 GLY A O 1
ATOM 1769 N N . PRO A 1 219 ? 19.781 -27.474 -0.435 1.00 43.62 219 PRO A N 1
ATOM 1770 C CA . PRO A 1 219 ? 18.708 -28.389 -0.810 1.00 43.62 219 PRO A CA 1
ATOM 1771 C C . PRO A 1 219 ? 17.687 -28.583 0.333 1.00 43.62 219 PRO A C 1
ATOM 1773 O O . PRO A 1 219 ? 17.986 -28.450 1.519 1.00 43.62 219 PRO A O 1
ATOM 1776 N N . HIS A 1 220 ? 16.478 -29.002 -0.042 1.00 38.75 220 HIS A N 1
ATOM 1777 C CA . HIS A 1 220 ? 15.483 -29.562 0.867 1.00 38.75 220 HIS A CA 1
ATOM 1778 C C . HIS A 1 220 ? 16.075 -30.698 1.719 1.00 38.75 220 HIS A C 1
ATOM 1780 O O . HIS A 1 220 ? 16.546 -31.701 1.184 1.00 38.75 220 HIS A O 1
ATOM 1786 N N . SER A 1 221 ? 15.938 -30.606 3.042 1.00 36.25 221 SER A N 1
ATOM 1787 C CA . SER A 1 221 ? 15.881 -31.789 3.905 1.00 36.25 221 SER A CA 1
ATOM 1788 C C . SER A 1 221 ? 14.626 -31.730 4.773 1.00 36.25 221 SER A C 1
ATOM 1790 O O . SER A 1 221 ? 14.525 -31.048 5.786 1.00 36.25 221 SER A O 1
ATOM 1792 N N . SER A 1 222 ? 13.620 -32.455 4.295 1.00 40.91 222 SER A N 1
ATOM 1793 C CA . SER A 1 222 ? 12.411 -32.807 5.021 1.00 40.91 222 SER A CA 1
ATOM 1794 C C . SER A 1 222 ? 12.754 -33.839 6.093 1.00 40.91 222 SER A C 1
ATOM 1796 O O . SER A 1 222 ? 13.072 -34.972 5.748 1.00 40.91 222 SER A O 1
ATOM 1798 N N . THR A 1 223 ? 12.627 -33.485 7.374 1.00 39.59 223 THR A N 1
ATOM 1799 C CA . THR A 1 223 ? 12.344 -34.471 8.430 1.00 39.59 223 THR A CA 1
ATOM 1800 C C . THR A 1 223 ? 11.514 -33.810 9.534 1.00 39.59 223 THR A C 1
ATOM 1802 O O . THR A 1 223 ? 12.048 -33.119 10.395 1.00 39.59 223 THR A O 1
ATOM 1805 N N . ARG A 1 224 ? 10.189 -33.995 9.491 1.00 38.44 224 ARG A N 1
ATOM 1806 C CA . ARG A 1 224 ? 9.319 -33.863 10.669 1.00 38.44 224 ARG A CA 1
ATOM 1807 C C . ARG A 1 224 ? 9.210 -35.245 11.314 1.00 38.44 224 ARG A C 1
ATOM 1809 O O . ARG A 1 224 ? 8.870 -36.203 10.621 1.00 38.44 224 ARG A O 1
ATOM 1816 N N . VAL A 1 225 ? 9.493 -35.309 12.612 1.00 47.00 225 VAL A N 1
ATOM 1817 C CA . VAL A 1 225 ? 8.988 -36.321 13.552 1.00 47.00 225 VAL A CA 1
ATOM 1818 C C . VAL A 1 225 ? 7.968 -35.618 14.433 1.00 47.00 225 VAL A C 1
ATOM 1820 O O . VAL A 1 225 ? 8.246 -34.451 14.791 1.00 47.00 225 VAL A O 1
#

Foldseek 3Di:
DDDPPDDDDDDDDPVCPVVDDCPDCVVVCPPDDPPPDPDPCCPVPPVVVVVVVVVVVVVVVVVVLLVVLAVVQVVLQVLLVVLVVLVVCCVVDDPVCNVVSVVVLLVSLLVCLVVCLVCVPRHHNDDDDPDSNDDLLSNLVSLVVVVVVLVVVVVVVVVVVDDPVVSCVVPPPCSSVVVNVVSVVVCVVVVNPPPPPDPDDDDDDDDDPPDDDDDDDDDDDDDDD

Radius of gyration: 31.89 Å; chains: 1; bounding box: 83×74×68 Å

Organism: NCBI:txid930991